Protein AF-A0A151IKF5-F1 (afdb_monomer)

Structure (mmCIF, N/CA/C/O backbone):
data_AF-A0A151IKF5-F1
#
_entry.id   AF-A0A151IKF5-F1
#
loop_
_atom_site.group_PDB
_atom_site.id
_atom_site.type_symbol
_atom_site.label_atom_id
_atom_site.label_alt_id
_atom_site.label_comp_id
_atom_site.label_asym_id
_atom_site.label_entity_id
_atom_site.label_seq_id
_atom_site.pdbx_PDB_ins_code
_atom_site.Cartn_x
_atom_site.Cartn_y
_atom_site.Cartn_z
_atom_site.occupancy
_atom_site.B_iso_or_equiv
_atom_site.auth_seq_id
_atom_site.auth_comp_id
_atom_site.auth_asym_id
_atom_site.auth_atom_id
_atom_site.pdbx_PDB_model_num
ATOM 1 N N . MET A 1 1 ? -12.483 12.077 4.739 1.00 63.00 1 MET A N 1
ATOM 2 C CA . MET A 1 1 ? -13.094 10.868 4.149 1.00 63.00 1 MET A CA 1
ATOM 3 C C . MET A 1 1 ? -12.341 10.531 2.864 1.00 63.00 1 MET A C 1
ATOM 5 O O . MET A 1 1 ? -12.333 11.351 1.954 1.00 63.00 1 MET A O 1
ATOM 9 N N . TYR A 1 2 ? -11.622 9.405 2.831 1.00 75.50 2 TYR A N 1
ATOM 10 C CA . TYR A 1 2 ? -10.675 9.046 1.757 1.00 75.50 2 TYR A CA 1
ATOM 11 C C . TYR A 1 2 ? -11.338 8.442 0.510 1.00 75.50 2 TYR A C 1
ATOM 13 O O . TYR A 1 2 ? -10.829 8.608 -0.595 1.00 75.50 2 TYR A O 1
ATOM 21 N N . LEU A 1 3 ? -12.491 7.793 0.692 1.00 77.06 3 LEU A N 1
ATOM 22 C CA . LEU A 1 3 ? -13.251 7.103 -0.354 1.00 77.06 3 LEU A CA 1
ATOM 23 C C . LEU A 1 3 ? -13.966 8.070 -1.308 1.00 77.06 3 LEU A C 1
ATOM 25 O O . LEU A 1 3 ? -13.910 7.895 -2.522 1.00 77.06 3 LEU A O 1
ATOM 29 N N . GLU A 1 4 ? -14.593 9.120 -0.773 1.00 79.56 4 GLU A N 1
ATOM 30 C CA . GLU A 1 4 ? -15.426 10.060 -1.543 1.00 79.56 4 GLU A CA 1
ATOM 31 C C . GLU A 1 4 ? -14.729 10.655 -2.777 1.00 79.56 4 GLU A C 1
ATOM 33 O O . GLU A 1 4 ? -15.321 10.621 -3.858 1.00 79.56 4 GLU A O 1
ATOM 38 N N . PRO A 1 5 ? -13.481 11.163 -2.699 1.00 76.00 5 PRO A N 1
ATOM 39 C CA . PRO A 1 5 ? -12.821 11.715 -3.879 1.00 76.00 5 PRO A CA 1
ATOM 40 C C . PRO A 1 5 ? -12.540 10.655 -4.951 1.00 76.00 5 PRO A C 1
ATOM 42 O O . PRO A 1 5 ? -12.648 10.959 -6.139 1.00 76.00 5 PRO A O 1
ATOM 45 N N . VAL A 1 6 ? -12.231 9.416 -4.545 1.00 76.44 6 VAL A N 1
ATOM 46 C CA . VAL A 1 6 ? -11.967 8.300 -5.467 1.00 76.44 6 VAL A CA 1
ATOM 47 C C . VAL A 1 6 ? -13.253 7.849 -6.154 1.00 76.44 6 VAL A C 1
ATOM 49 O O . VAL A 1 6 ? -13.278 7.728 -7.377 1.00 76.44 6 VAL A O 1
ATOM 52 N N . LEU A 1 7 ? -14.337 7.675 -5.395 1.00 79.00 7 LEU A N 1
ATOM 53 C CA . LEU A 1 7 ? -15.638 7.254 -5.925 1.00 79.00 7 LEU A CA 1
ATOM 54 C C . LEU A 1 7 ? -16.253 8.296 -6.865 1.00 79.00 7 LEU A C 1
ATOM 56 O O . LEU A 1 7 ? -16.871 7.944 -7.865 1.00 79.00 7 LEU A O 1
ATOM 60 N N . ARG A 1 8 ? -16.045 9.587 -6.585 1.00 80.44 8 ARG A N 1
ATOM 61 C CA . ARG A 1 8 ? -16.507 10.683 -7.451 1.00 80.44 8 ARG A CA 1
ATOM 62 C C . ARG A 1 8 ? -15.615 10.907 -8.676 1.00 80.44 8 ARG A C 1
ATOM 64 O O . ARG A 1 8 ? -15.907 11.797 -9.472 1.00 80.44 8 ARG A O 1
ATOM 71 N N . GLY A 1 9 ? -14.517 10.157 -8.815 1.00 65.56 9 GLY A N 1
ATOM 72 C CA . GLY A 1 9 ? -13.544 10.340 -9.895 1.00 65.56 9 GLY A CA 1
ATOM 73 C C . GLY A 1 9 ? -12.899 11.729 -9.899 1.00 65.56 9 GLY A C 1
ATOM 74 O O . GLY A 1 9 ? -12.434 12.196 -10.940 1.00 65.56 9 GLY A O 1
ATOM 75 N N . LEU A 1 10 ? -12.894 12.420 -8.754 1.00 68.06 10 LEU A N 1
ATOM 76 C CA . LEU A 1 10 ? -12.312 13.749 -8.650 1.00 68.06 10 LEU A CA 1
ATOM 77 C C . LEU A 1 10 ? -10.793 13.616 -8.756 1.00 68.06 10 LEU A C 1
ATOM 79 O O . LEU A 1 10 ? -10.166 12.849 -8.026 1.00 68.06 10 LEU A O 1
ATOM 83 N N . ASN A 1 11 ? -10.185 14.397 -9.649 1.00 63.09 11 ASN A N 1
ATOM 84 C CA . ASN A 1 11 ? -8.732 14.538 -9.731 1.00 63.09 11 ASN A CA 1
ATOM 85 C C . ASN A 1 11 ? -8.218 15.378 -8.551 1.00 63.09 11 ASN A C 1
ATOM 87 O O . ASN A 1 11 ? -7.663 16.461 -8.734 1.00 63.09 11 ASN A O 1
ATOM 91 N N . ASP A 1 12 ? -8.415 14.886 -7.329 1.00 72.94 12 ASP A N 1
ATOM 92 C CA . ASP A 1 12 ? -7.785 15.454 -6.151 1.00 72.94 12 ASP A CA 1
ATOM 93 C C . ASP A 1 12 ? -6.281 15.166 -6.231 1.00 72.94 12 ASP A C 1
ATOM 95 O O . ASP A 1 12 ? -5.827 14.022 -6.152 1.00 72.94 12 ASP A O 1
ATOM 99 N N . SER A 1 13 ? -5.498 16.229 -6.418 1.00 73.50 13 SER A N 1
ATOM 100 C CA . SER A 1 13 ? -4.036 16.177 -6.506 1.00 73.50 13 SER A CA 1
ATOM 101 C C . SER A 1 13 ? -3.366 15.523 -5.284 1.00 73.50 13 SER A C 1
ATOM 103 O O . SER A 1 13 ? -2.191 15.148 -5.357 1.00 73.50 13 SER A O 1
ATOM 105 N N . GLY A 1 14 ? -4.084 15.366 -4.168 1.00 87.31 14 GLY A N 1
ATOM 106 C CA . GLY A 1 14 ? -3.611 14.662 -2.980 1.00 87.31 14 GLY A CA 1
ATOM 107 C C . GLY A 1 14 ? -3.625 13.131 -3.084 1.00 87.31 14 GLY A C 1
ATOM 108 O O . GLY A 1 14 ? -2.882 12.481 -2.345 1.00 87.31 14 GLY A O 1
ATOM 109 N N . MET A 1 15 ? -4.420 12.543 -3.984 1.00 91.12 15 MET A N 1
ATOM 110 C CA . MET A 1 15 ? -4.593 11.087 -4.067 1.00 91.12 15 MET A CA 1
ATOM 111 C C . MET A 1 15 ? -3.486 10.402 -4.877 1.00 91.12 15 MET A C 1
ATOM 113 O O . MET A 1 15 ? -2.983 10.932 -5.873 1.00 91.12 15 MET A O 1
ATOM 117 N N . ASP A 1 16 ? -3.087 9.209 -4.439 1.00 94.00 16 ASP A N 1
ATOM 118 C CA . ASP A 1 16 ? -2.091 8.394 -5.122 1.00 94.00 16 ASP A CA 1
ATOM 119 C C . ASP A 1 16 ? -2.717 7.551 -6.227 1.00 94.00 16 ASP A C 1
ATOM 121 O O . ASP A 1 16 ? -3.508 6.650 -5.978 1.00 94.00 16 ASP A O 1
ATOM 125 N N . ARG A 1 17 ? -2.289 7.809 -7.460 1.00 91.56 17 ARG A N 1
ATOM 126 C CA . ARG A 1 17 ? -2.747 7.089 -8.653 1.00 91.56 17 ARG A CA 1
ATOM 127 C C . ARG A 1 17 ? -1.812 5.955 -9.067 1.00 91.56 17 ARG A C 1
ATOM 129 O O . ARG A 1 17 ? -2.050 5.327 -10.092 1.00 91.56 17 ARG A O 1
ATOM 136 N N . VAL A 1 18 ? -0.694 5.784 -8.361 1.00 94.31 18 VAL A N 1
ATOM 137 C CA . VAL A 1 18 ? 0.358 4.832 -8.726 1.00 94.31 18 VAL A CA 1
ATOM 138 C C . VAL A 1 18 ? 0.302 3.595 -7.845 1.00 94.31 18 VAL A C 1
ATOM 140 O O . VAL A 1 18 ? 0.328 2.492 -8.377 1.00 94.31 18 VAL A O 1
ATOM 143 N N . TYR A 1 19 ? 0.234 3.772 -6.525 1.00 96.19 19 TYR A N 1
ATOM 144 C CA . TYR A 1 19 ? 0.176 2.659 -5.570 1.00 96.19 19 TYR A CA 1
ATOM 145 C C . TYR A 1 19 ? -1.112 2.638 -4.750 1.00 96.19 19 TYR A C 1
ATOM 147 O O . TYR A 1 19 ? -1.307 1.715 -3.964 1.00 96.19 19 TYR A O 1
ATOM 155 N N . GLY A 1 20 ? -1.945 3.672 -4.881 1.00 95.44 20 GLY A N 1
ATOM 156 C CA . GLY A 1 20 ? -3.158 3.809 -4.096 1.00 95.44 20 GLY A CA 1
ATOM 157 C C . GLY A 1 20 ? -4.358 3.097 -4.688 1.00 95.44 20 GLY A C 1
ATOM 158 O O . GLY A 1 20 ? -4.327 2.620 -5.825 1.00 95.44 20 GLY A O 1
ATOM 159 N N . ALA A 1 21 ? -5.418 3.026 -3.886 1.00 95.94 21 ALA A N 1
ATOM 160 C CA . ALA A 1 21 ? -6.674 2.445 -4.323 1.00 95.94 21 ALA A CA 1
ATOM 161 C C . ALA A 1 21 ? -7.315 3.290 -5.436 1.00 95.94 21 ALA A C 1
ATOM 163 O O . ALA A 1 21 ? -7.259 4.522 -5.424 1.00 95.94 21 ALA A O 1
ATOM 164 N N . TYR A 1 22 ? -7.924 2.619 -6.407 1.00 93.50 22 TYR A N 1
ATOM 165 C CA . TYR A 1 22 ? -8.489 3.239 -7.602 1.00 93.50 22 TYR A CA 1
ATOM 166 C C . TYR A 1 22 ? -9.789 2.554 -8.010 1.00 93.50 22 TYR A C 1
ATOM 168 O O . TYR A 1 22 ? -9.995 1.376 -7.736 1.00 93.50 22 TYR A O 1
ATOM 176 N N . LEU A 1 23 ? -10.673 3.298 -8.671 1.00 92.50 23 LEU A N 1
ATOM 177 C CA . LEU A 1 23 ? -11.905 2.744 -9.217 1.00 92.50 23 LEU A CA 1
ATOM 178 C C . LEU A 1 23 ? -11.633 2.117 -10.592 1.00 92.50 23 LEU A C 1
ATOM 180 O O . LEU A 1 23 ? -11.059 2.768 -11.466 1.00 92.50 23 LEU A O 1
ATOM 184 N N . ASP A 1 24 ? -1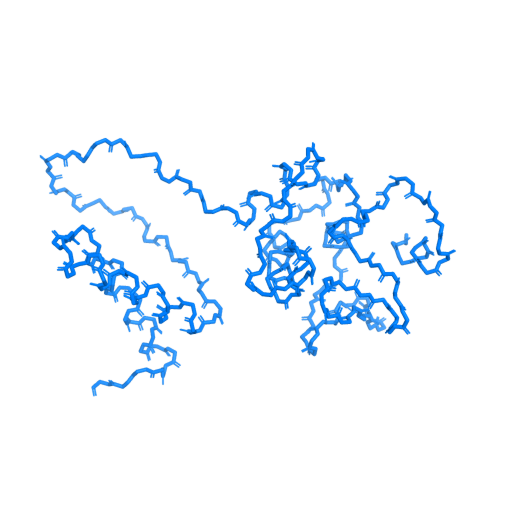2.073 0.878 -10.780 1.00 90.31 24 ASP A N 1
ATOM 185 C CA . ASP A 1 24 ? -12.130 0.182 -12.068 1.00 90.31 24 ASP A CA 1
ATOM 186 C C . ASP A 1 24 ? -13.571 -0.296 -12.341 1.00 90.31 24 ASP A C 1
ATOM 188 O O . ASP A 1 24 ? -14.479 -0.094 -11.531 1.00 90.31 24 ASP A O 1
ATOM 192 N N . LYS A 1 25 ? -13.804 -0.955 -13.480 1.00 89.38 25 LYS A N 1
ATOM 193 C CA . LYS A 1 25 ? -15.083 -1.592 -13.839 1.00 89.38 25 LYS A CA 1
ATOM 194 C C . LYS A 1 25 ? -15.592 -2.568 -12.772 1.00 89.38 25 LYS A C 1
ATOM 196 O O . LYS A 1 25 ? -16.794 -2.769 -12.641 1.00 89.38 25 LYS A O 1
ATOM 201 N N . ASP A 1 26 ? -14.668 -3.165 -12.024 1.00 87.88 26 ASP A N 1
ATOM 202 C CA . ASP A 1 26 ? -14.927 -4.108 -10.947 1.00 87.88 26 ASP A CA 1
ATOM 203 C C . ASP A 1 26 ? -15.117 -3.400 -9.592 1.00 87.88 26 ASP A C 1
ATOM 205 O O . ASP A 1 26 ? -15.221 -4.045 -8.563 1.00 87.88 26 ASP A O 1
ATOM 209 N N . GLY A 1 27 ? -15.216 -2.074 -9.552 1.00 92.25 27 GLY A N 1
ATOM 210 C CA . GLY A 1 27 ? -15.334 -1.323 -8.306 1.00 92.25 27 GLY A CA 1
ATOM 211 C C . GLY A 1 27 ? -13.978 -0.875 -7.777 1.00 92.25 27 GLY A C 1
ATOM 212 O O . GLY A 1 27 ? -13.048 -0.634 -8.547 1.00 92.25 27 GLY A O 1
ATOM 213 N N . LEU A 1 28 ? -13.891 -0.658 -6.467 1.00 94.94 28 LEU A N 1
ATOM 214 C CA . LEU A 1 28 ? -12.688 -0.122 -5.845 1.00 94.94 28 LEU A CA 1
ATOM 215 C C . LEU A 1 28 ? -11.629 -1.225 -5.736 1.00 94.94 28 LEU A C 1
ATOM 217 O O . 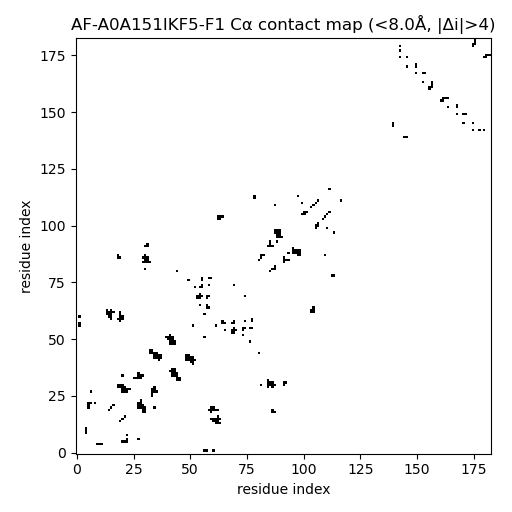LEU A 1 28 ? -11.893 -2.324 -5.257 1.00 94.94 28 LEU A O 1
ATOM 221 N N . MET A 1 29 ? -10.429 -0.930 -6.218 1.00 96.12 29 MET A N 1
ATOM 222 C CA . MET A 1 29 ? -9.329 -1.875 -6.347 1.00 96.12 29 MET A CA 1
ATOM 223 C C . MET A 1 29 ? -8.112 -1.364 -5.590 1.00 96.12 29 MET A C 1
ATOM 225 O O . MET A 1 29 ? -7.817 -0.169 -5.611 1.00 96.12 29 MET A O 1
ATOM 229 N N . LEU A 1 30 ? -7.348 -2.282 -5.006 1.00 97.06 30 LEU A N 1
ATOM 230 C CA . LEU A 1 30 ? -5.966 -2.053 -4.604 1.00 97.06 30 LEU A CA 1
ATOM 231 C C . LEU A 1 30 ? -5.108 -3.092 -5.317 1.00 97.06 30 LEU A C 1
ATOM 233 O O . LEU A 1 30 ? -5.307 -4.295 -5.160 1.00 97.06 30 LEU A O 1
ATOM 237 N N . GLY A 1 31 ? -4.174 -2.632 -6.149 1.00 96.06 31 GLY A N 1
ATOM 238 C CA . GLY A 1 31 ? -3.400 -3.524 -7.005 1.00 96.06 31 GLY A CA 1
ATOM 239 C C . GLY A 1 31 ? -4.298 -4.424 -7.862 1.00 96.06 31 GLY A C 1
ATOM 240 O O . GLY A 1 31 ? -5.081 -3.937 -8.679 1.00 96.06 31 GLY A O 1
ATOM 241 N N . SER A 1 32 ? -4.153 -5.738 -7.687 1.00 94.94 32 SER A N 1
ATOM 242 C CA . SER A 1 32 ? -4.885 -6.790 -8.410 1.00 94.94 32 SER A CA 1
ATOM 243 C C . SER A 1 32 ? -6.131 -7.316 -7.688 1.00 94.94 32 SER A C 1
ATOM 245 O O . SER A 1 32 ? -6.796 -8.211 -8.209 1.00 94.94 32 SER A O 1
ATOM 247 N N . LYS A 1 33 ? -6.456 -6.797 -6.499 1.00 95.94 33 LYS A N 1
ATOM 248 C CA . LYS A 1 33 ? -7.546 -7.300 -5.653 1.00 95.94 33 LYS A CA 1
ATOM 249 C C . LYS A 1 33 ? -8.597 -6.215 -5.420 1.00 95.94 33 LYS A C 1
ATOM 251 O O . LYS A 1 33 ? -8.285 -5.023 -5.452 1.00 95.94 33 LYS A O 1
ATOM 256 N N . ARG A 1 34 ? -9.838 -6.644 -5.176 1.00 96.38 34 ARG A N 1
ATOM 257 C CA . ARG A 1 34 ? -10.912 -5.747 -4.734 1.00 96.38 34 ARG A CA 1
ATOM 258 C C . ARG A 1 34 ? -10.593 -5.207 -3.345 1.00 96.38 34 ARG A C 1
ATOM 260 O O . ARG A 1 34 ? -10.041 -5.923 -2.510 1.00 96.38 34 ARG A O 1
ATOM 267 N N . PHE A 1 35 ? -10.909 -3.936 -3.162 1.00 96.44 35 PHE A N 1
ATOM 268 C CA . PHE A 1 35 ? -10.802 -3.210 -1.913 1.00 96.44 35 PHE A CA 1
ATOM 269 C C . PHE A 1 35 ? -12.217 -2.888 -1.453 1.00 96.44 35 PHE A C 1
ATOM 271 O O . PHE A 1 35 ? -12.894 -2.060 -2.065 1.00 96.44 35 PHE A O 1
ATOM 278 N N . ASP A 1 36 ? -12.637 -3.528 -0.372 1.00 95.25 36 ASP A N 1
ATOM 279 C CA . ASP A 1 36 ? -13.937 -3.310 0.244 1.00 95.25 36 ASP A CA 1
ATOM 280 C C . ASP A 1 36 ? -13.757 -2.753 1.660 1.00 95.25 36 ASP A C 1
ATOM 282 O O . ASP A 1 36 ? -12.695 -2.882 2.274 1.00 95.25 36 ASP A O 1
ATOM 286 N N . VAL A 1 37 ? -14.800 -2.103 2.170 1.00 94.56 37 VAL A N 1
ATOM 287 C CA . VAL A 1 37 ? -14.843 -1.565 3.532 1.00 94.56 37 VAL A CA 1
ATOM 288 C C . VAL A 1 37 ? -16.148 -2.011 4.173 1.00 94.56 37 VAL A C 1
ATOM 290 O O . VAL A 1 37 ? -17.203 -1.903 3.544 1.00 94.56 37 VAL A O 1
ATOM 293 N N . ASP A 1 38 ? -16.082 -2.555 5.387 1.00 93.06 38 ASP A N 1
ATOM 294 C CA . ASP A 1 38 ? -17.282 -2.948 6.126 1.00 93.06 38 ASP A CA 1
ATOM 295 C C . ASP A 1 38 ? -17.906 -1.789 6.917 1.00 93.06 38 ASP A C 1
ATOM 297 O O . ASP A 1 38 ? -17.445 -0.650 6.889 1.00 93.06 38 ASP A O 1
ATOM 301 N N . ASN A 1 39 ? -18.999 -2.079 7.623 1.00 92.31 39 ASN A N 1
ATOM 302 C CA . ASN A 1 39 ? -19.746 -1.074 8.382 1.00 92.31 39 ASN A CA 1
ATOM 303 C C . ASN A 1 39 ? -18.987 -0.534 9.609 1.00 92.31 39 ASN A C 1
ATOM 305 O O . ASN A 1 39 ? -19.452 0.419 10.229 1.00 92.31 39 ASN A O 1
ATOM 309 N N . GLU A 1 40 ? -17.869 -1.156 9.984 1.00 92.19 40 GLU A N 1
ATOM 310 C CA . GLU A 1 40 ? -16.993 -0.749 11.088 1.00 92.19 40 GLU A CA 1
ATOM 311 C C . GLU A 1 40 ? -15.713 -0.072 10.563 1.00 92.19 40 GLU A C 1
ATOM 313 O O . GLU A 1 40 ? -14.725 0.039 11.285 1.00 92.19 40 GLU A O 1
ATOM 318 N N . ASP A 1 41 ? -15.723 0.364 9.298 1.00 91.69 41 ASP A N 1
ATOM 319 C CA . ASP A 1 41 ? -14.597 0.957 8.574 1.00 91.69 41 ASP A CA 1
ATOM 320 C C . ASP A 1 41 ? -13.390 0.019 8.377 1.00 91.69 41 ASP A C 1
ATOM 322 O O . ASP A 1 41 ? -12.339 0.465 7.905 1.00 91.69 41 ASP A O 1
ATOM 326 N N . ASN A 1 42 ? -13.513 -1.284 8.660 1.00 93.44 42 ASN A N 1
ATOM 327 C CA . ASN A 1 42 ? -12.423 -2.229 8.426 1.00 93.44 42 ASN A CA 1
ATOM 328 C C . ASN A 1 42 ? -12.235 -2.486 6.934 1.00 93.44 42 ASN A C 1
ATOM 330 O O . ASN A 1 42 ? -13.195 -2.613 6.174 1.00 93.44 42 ASN A O 1
ATOM 334 N N . ILE A 1 43 ? -10.979 -2.641 6.535 1.00 94.06 43 ILE A N 1
ATOM 335 C CA . ILE A 1 43 ? -10.594 -2.927 5.158 1.00 94.06 43 ILE A CA 1
ATOM 336 C C . ILE A 1 43 ? -10.718 -4.430 4.921 1.00 94.06 43 ILE A C 1
ATOM 338 O O . ILE A 1 43 ? -10.186 -5.229 5.693 1.00 94.06 43 ILE A O 1
ATOM 342 N N . ILE A 1 44 ? -11.380 -4.817 3.835 1.00 94.00 44 ILE A N 1
ATOM 343 C CA . ILE A 1 44 ? -11.511 -6.205 3.398 1.00 94.00 44 ILE A CA 1
ATOM 344 C C . ILE A 1 44 ? -10.835 -6.356 2.037 1.00 94.00 44 ILE A C 1
ATOM 346 O O . ILE A 1 44 ? -11.242 -5.739 1.052 1.00 94.00 44 ILE A O 1
ATOM 350 N N . ILE A 1 45 ? -9.799 -7.193 1.981 1.00 90.75 45 ILE A N 1
ATOM 351 C CA . ILE A 1 45 ? -9.055 -7.509 0.758 1.00 90.75 45 ILE A CA 1
ATOM 352 C C . ILE A 1 45 ? -8.828 -9.017 0.721 1.00 90.75 45 ILE A C 1
ATOM 354 O O . ILE A 1 45 ? -8.310 -9.599 1.666 1.00 90.75 45 ILE A O 1
ATOM 358 N N . ASP A 1 46 ? -9.222 -9.658 -0.381 1.00 86.75 46 ASP A N 1
ATOM 359 C CA . ASP A 1 46 ? -9.078 -11.113 -0.578 1.00 86.75 46 ASP A CA 1
ATOM 360 C C . ASP A 1 46 ? -9.707 -11.968 0.545 1.00 86.75 46 ASP A C 1
ATOM 362 O O . ASP A 1 46 ? -9.239 -13.057 0.860 1.00 86.75 46 ASP A O 1
ATOM 366 N N . GLY A 1 47 ? -10.772 -11.458 1.176 1.00 83.38 47 GLY A N 1
ATOM 367 C CA . GLY A 1 47 ? -11.447 -12.104 2.308 1.00 83.38 47 GLY A CA 1
ATOM 368 C C . GLY A 1 47 ? -10.762 -11.910 3.666 1.00 83.38 47 GLY A C 1
ATOM 369 O O . GLY A 1 47 ? -11.325 -12.314 4.682 1.00 83.38 47 GLY A O 1
ATOM 370 N N . VAL A 1 48 ? -9.596 -11.262 3.709 1.00 88.50 48 VAL A N 1
ATOM 371 C CA . VAL A 1 48 ? -8.888 -10.908 4.944 1.00 88.50 48 VAL A CA 1
ATOM 372 C C . VAL A 1 48 ? -9.346 -9.533 5.421 1.00 88.50 48 VAL A C 1
ATOM 374 O O . VAL A 1 48 ? -9.479 -8.600 4.628 1.00 88.50 48 VAL A O 1
ATOM 377 N N . ARG A 1 49 ? -9.605 -9.416 6.727 1.00 91.19 49 ARG A N 1
ATOM 378 C CA . ARG A 1 49 ? -10.023 -8.173 7.381 1.00 91.19 49 ARG A CA 1
ATOM 379 C C . ARG A 1 49 ? -8.833 -7.513 8.077 1.00 91.19 49 ARG A C 1
ATOM 381 O O . ARG A 1 49 ? -8.172 -8.152 8.890 1.00 91.19 49 ARG A O 1
ATOM 388 N N . HIS A 1 50 ? -8.634 -6.225 7.820 1.00 91.31 50 HIS A N 1
ATOM 389 C CA . HIS A 1 50 ? -7.631 -5.374 8.459 1.00 91.31 50 HIS A CA 1
ATOM 390 C C . HIS A 1 50 ? -8.317 -4.193 9.151 1.00 91.31 50 HIS A C 1
ATOM 392 O O . HIS A 1 50 ? -9.302 -3.657 8.640 1.00 91.31 50 HIS A O 1
ATOM 398 N N . ALA A 1 51 ? -7.793 -3.766 10.301 1.00 92.06 51 ALA A N 1
ATOM 399 C CA . ALA A 1 51 ? -8.357 -2.643 11.044 1.00 92.06 51 ALA A CA 1
ATOM 400 C C . ALA A 1 51 ? -8.309 -1.340 10.225 1.00 92.06 51 ALA A C 1
ATOM 402 O O . ALA A 1 51 ? -7.273 -0.976 9.667 1.00 92.06 51 ALA A O 1
ATOM 403 N N . GLY A 1 52 ? -9.429 -0.621 10.185 1.00 92.25 52 GLY A N 1
ATOM 404 C CA . GLY A 1 52 ? -9.590 0.638 9.456 1.00 92.25 52 GLY A CA 1
ATOM 405 C C . GLY A 1 52 ? -8.951 1.851 10.125 1.00 92.25 52 GLY A C 1
ATOM 406 O O . GLY A 1 52 ? -9.657 2.778 10.517 1.00 92.25 52 GLY A O 1
ATOM 407 N N . THR A 1 53 ? -7.629 1.876 10.295 1.00 95.62 53 THR A N 1
ATOM 408 C CA . THR A 1 53 ? -6.961 2.993 10.983 1.00 95.62 53 THR A CA 1
ATOM 409 C C . THR A 1 53 ? -6.780 4.210 10.061 1.00 95.62 53 THR A C 1
ATOM 411 O O . T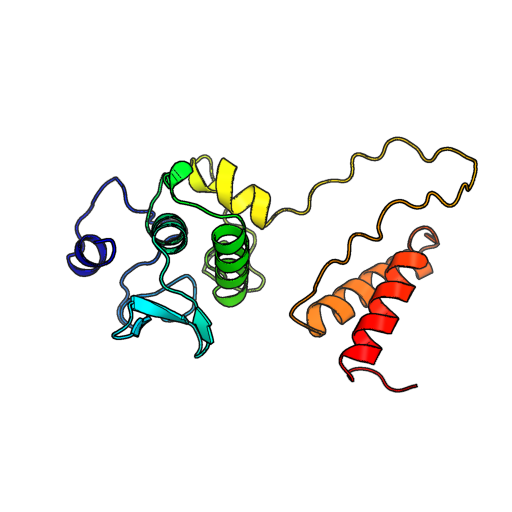HR A 1 53 ? -6.554 4.054 8.855 1.00 95.62 53 THR A O 1
ATOM 414 N N . PRO A 1 54 ? -6.801 5.449 10.596 1.00 94.69 54 PRO A N 1
ATOM 415 C CA . PRO A 1 54 ? -6.484 6.641 9.808 1.00 94.69 54 PRO A CA 1
ATOM 416 C C . PRO A 1 54 ? -5.115 6.559 9.118 1.00 94.69 54 PRO A C 1
ATOM 418 O O . PRO A 1 54 ? -5.009 6.913 7.947 1.00 94.69 54 PRO A O 1
ATOM 421 N N . GLY A 1 55 ? -4.094 6.036 9.808 1.00 95.75 55 GLY A N 1
ATOM 422 C CA . GLY A 1 55 ? -2.748 5.855 9.261 1.00 95.75 55 GLY A CA 1
ATOM 423 C C . GLY A 1 55 ? -2.699 4.881 8.084 1.00 95.75 55 GLY A C 1
ATOM 424 O O . GLY A 1 55 ? -2.053 5.166 7.073 1.00 95.75 55 GLY A O 1
ATOM 425 N N . LEU A 1 56 ? -3.429 3.765 8.158 1.00 95.94 56 LEU A N 1
ATOM 426 C CA . LEU A 1 56 ? -3.493 2.795 7.066 1.00 95.94 56 LEU A CA 1
ATOM 427 C C . LEU A 1 56 ? -4.260 3.353 5.858 1.00 95.94 56 LEU A C 1
ATOM 429 O O . LEU A 1 56 ? -3.802 3.221 4.721 1.00 95.94 56 LEU A O 1
ATOM 433 N N . TYR A 1 57 ? -5.377 4.051 6.080 1.00 96.12 57 TYR A N 1
ATOM 434 C CA . TYR A 1 57 ? -6.090 4.752 5.006 1.00 96.12 57 TYR A CA 1
ATOM 435 C C . TYR A 1 57 ? -5.224 5.831 4.340 1.00 96.12 57 TYR A C 1
ATOM 437 O O . TYR A 1 57 ? -5.211 5.943 3.112 1.00 96.12 57 TYR A O 1
ATOM 445 N N . GLU A 1 58 ? -4.462 6.595 5.121 1.00 95.88 58 GLU A N 1
ATOM 446 C CA . GLU A 1 58 ? -3.523 7.600 4.620 1.00 95.88 58 GLU A CA 1
ATOM 447 C C . GLU A 1 58 ? -2.47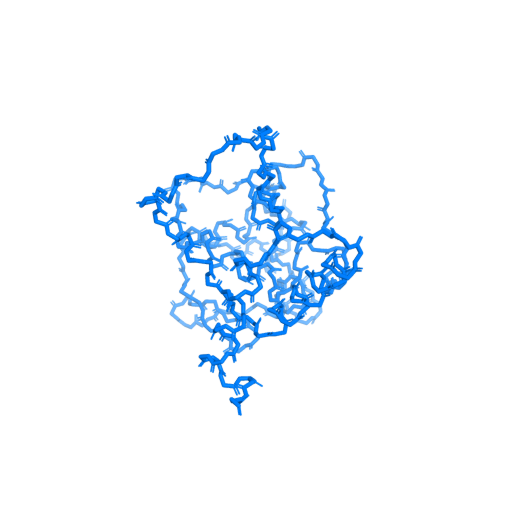1 6.955 3.696 1.00 95.88 58 GLU A C 1
ATOM 449 O O . GLU A 1 58 ? -2.272 7.398 2.559 1.00 95.88 58 GLU A O 1
ATOM 454 N N . LEU A 1 59 ? -1.867 5.844 4.134 1.00 97.06 59 LEU A N 1
ATOM 455 C CA . LEU A 1 59 ? -0.898 5.066 3.356 1.00 97.06 59 LEU A CA 1
ATOM 456 C C . LEU A 1 59 ? -1.479 4.526 2.050 1.00 97.06 59 LEU A C 1
ATOM 458 O O . LEU A 1 59 ? -0.800 4.550 1.021 1.00 97.06 59 LEU A O 1
ATOM 462 N N . ILE A 1 60 ? -2.731 4.075 2.058 1.00 97.00 60 ILE A N 1
ATOM 463 C CA . ILE A 1 60 ? -3.387 3.521 0.874 1.00 97.00 60 ILE A CA 1
ATOM 464 C C . ILE A 1 60 ? -3.748 4.640 -0.101 1.00 97.00 60 ILE A C 1
ATOM 466 O O . ILE A 1 60 ? -3.344 4.596 -1.260 1.00 97.00 60 ILE A O 1
ATOM 470 N N . PHE A 1 61 ? -4.435 5.688 0.340 1.00 95.75 61 PHE A N 1
ATOM 471 C CA . PHE A 1 61 ? -5.057 6.643 -0.577 1.00 95.75 61 PHE A CA 1
ATOM 472 C C . PHE A 1 61 ? -4.173 7.835 -0.954 1.00 95.75 61 PHE A C 1
ATOM 474 O O . PHE A 1 61 ? -4.315 8.364 -2.058 1.00 95.75 61 PHE A O 1
ATOM 481 N N . LYS A 1 62 ? -3.258 8.290 -0.090 1.00 95.38 62 LYS A N 1
ATOM 482 C CA . LYS A 1 62 ? -2.550 9.562 -0.308 1.00 95.38 62 LYS A CA 1
ATOM 483 C C . LYS A 1 62 ? -1.229 9.394 -1.040 1.00 95.38 62 LYS A C 1
ATOM 485 O O . LYS A 1 62 ? -0.487 8.429 -0.856 1.00 95.38 62 LYS A O 1
ATOM 490 N N . ARG A 1 63 ? -0.924 10.378 -1.893 1.00 95.00 63 ARG A N 1
ATOM 491 C CA . ARG A 1 63 ? 0.344 10.487 -2.640 1.00 95.00 63 ARG A CA 1
ATOM 492 C C . ARG A 1 63 ? 1.499 10.940 -1.753 1.00 95.00 63 ARG A C 1
ATOM 494 O O . ARG A 1 63 ? 2.649 10.570 -1.994 1.00 95.00 63 ARG A O 1
ATOM 501 N N . ILE A 1 64 ? 1.189 11.760 -0.758 1.00 95.00 64 ILE A N 1
ATOM 502 C CA . ILE A 1 64 ? 2.098 12.201 0.296 1.00 95.00 64 ILE A CA 1
ATOM 503 C C . ILE A 1 64 ? 1.355 11.923 1.603 1.00 95.00 64 ILE A C 1
ATOM 505 O O . ILE A 1 64 ? 0.573 12.772 2.017 1.00 95.00 64 ILE A O 1
ATOM 509 N N . PRO A 1 65 ? 1.501 10.707 2.156 1.00 93.56 65 PRO A N 1
ATOM 510 C CA . PRO A 1 65 ? 0.899 10.355 3.433 1.00 93.56 65 PRO A CA 1
ATOM 511 C C . PRO A 1 65 ? 1.435 11.243 4.562 1.00 93.56 65 PRO A C 1
ATOM 513 O O . PRO A 1 65 ? 2.648 11.462 4.617 1.00 93.56 65 PRO A O 1
ATOM 516 N N . ASP A 1 66 ? 0.559 11.719 5.445 1.00 92.19 66 ASP A N 1
ATOM 517 C CA . ASP A 1 66 ? 0.937 12.365 6.708 1.00 92.19 66 ASP A CA 1
ATOM 518 C C . ASP A 1 66 ? 1.583 11.339 7.651 1.00 92.19 66 ASP A C 1
ATOM 520 O O . ASP A 1 66 ? 0.946 10.372 8.077 1.00 92.19 66 ASP A O 1
ATOM 524 N N . ASP A 1 67 ? 2.872 11.517 7.932 1.00 86.56 67 ASP A N 1
ATOM 525 C CA . ASP A 1 67 ? 3.672 10.615 8.759 1.00 86.56 67 ASP A CA 1
ATOM 526 C C . ASP A 1 67 ? 3.280 10.659 10.241 1.00 86.56 67 ASP A C 1
ATOM 528 O O . ASP A 1 67 ? 3.510 9.688 10.958 1.00 86.56 67 ASP A O 1
ATOM 532 N N . THR A 1 68 ? 2.613 11.722 10.693 1.00 91.12 68 THR A N 1
ATOM 533 C CA . THR A 1 68 ? 2.155 11.857 12.083 1.00 91.12 68 THR A CA 1
ATOM 534 C C . THR A 1 68 ? 0.959 10.965 12.418 1.00 91.12 68 THR A C 1
ATOM 536 O O . THR A 1 68 ? 0.699 10.696 13.591 1.00 91.12 68 THR A O 1
ATOM 539 N N . LEU A 1 69 ? 0.242 10.480 11.399 1.00 88.88 69 LEU A N 1
ATOM 540 C CA . LEU A 1 69 ? -0.931 9.616 11.550 1.00 88.88 69 LEU A CA 1
ATOM 541 C C . LEU A 1 69 ? -0.594 8.120 11.496 1.00 88.88 69 LEU A C 1
ATOM 543 O O . LEU A 1 69 ? -1.471 7.296 11.747 1.00 88.88 69 LEU A O 1
ATOM 547 N N . GLN A 1 70 ? 0.640 7.763 11.134 1.00 90.00 70 GLN A N 1
ATOM 548 C CA . GLN A 1 70 ? 1.041 6.387 10.849 1.00 90.00 70 GLN A CA 1
ATOM 549 C C . GLN A 1 70 ? 1.742 5.753 12.044 1.00 90.00 70 GLN A C 1
ATOM 551 O O . GLN A 1 70 ? 2.716 6.281 12.578 1.00 90.00 70 GLN A O 1
ATOM 556 N N . THR A 1 71 ? 1.283 4.569 12.425 1.00 91.94 71 THR A N 1
ATOM 557 C CA . THR A 1 71 ? 1.961 3.722 13.403 1.00 91.94 71 THR A CA 1
ATOM 558 C C . THR A 1 71 ? 2.845 2.683 12.713 1.00 91.94 71 THR A C 1
ATOM 560 O O . THR A 1 71 ? 2.665 2.340 11.544 1.00 91.94 71 THR A O 1
ATOM 563 N N . GLU A 1 72 ? 3.776 2.093 13.464 1.00 89.19 72 GLU A N 1
ATOM 564 C CA . GLU A 1 72 ? 4.564 0.951 12.980 1.00 89.19 72 GLU A CA 1
ATOM 565 C C . GLU A 1 72 ? 3.683 -0.253 12.600 1.00 89.19 72 GLU A C 1
ATOM 567 O O . GLU A 1 72 ? 4.055 -1.035 11.725 1.00 89.19 72 GLU A O 1
ATOM 572 N N . GLN A 1 73 ? 2.511 -0.410 13.232 1.00 89.44 73 GLN A N 1
ATOM 573 C CA . GLN A 1 73 ? 1.550 -1.441 12.837 1.00 89.44 73 GLN A CA 1
ATOM 574 C C . GLN A 1 73 ? 0.946 -1.125 11.466 1.00 89.44 73 GLN A C 1
ATOM 576 O O . GLN A 1 73 ? 0.908 -2.014 10.623 1.00 89.44 73 GLN A O 1
ATOM 581 N N . ASP A 1 74 ? 0.564 0.128 11.202 1.00 92.00 74 ASP A N 1
ATOM 582 C CA . ASP A 1 74 ? 0.016 0.530 9.897 1.00 92.00 74 ASP A CA 1
ATOM 583 C C . ASP A 1 74 ? 1.025 0.292 8.769 1.00 92.00 74 ASP A C 1
ATOM 585 O O . ASP A 1 74 ? 0.661 -0.161 7.687 1.00 92.00 74 ASP A O 1
ATOM 589 N N . MET A 1 75 ? 2.314 0.528 9.030 1.00 92.38 75 MET A N 1
ATOM 590 C CA . MET A 1 75 ? 3.388 0.254 8.071 1.00 92.38 75 MET A CA 1
ATOM 591 C C . MET A 1 75 ? 3.557 -1.245 7.788 1.00 92.38 75 MET A C 1
ATOM 593 O O . MET A 1 75 ? 3.785 -1.627 6.635 1.00 92.38 75 MET A O 1
ATOM 597 N N . ARG A 1 76 ? 3.436 -2.098 8.817 1.00 90.88 76 ARG A N 1
ATOM 598 C CA . ARG A 1 76 ? 3.454 -3.563 8.659 1.00 90.88 76 ARG A CA 1
ATOM 599 C C . ARG A 1 76 ? 2.250 -4.053 7.863 1.00 90.88 76 ARG A C 1
ATOM 601 O O . ARG A 1 76 ? 2.434 -4.787 6.894 1.00 90.88 76 ARG A O 1
ATOM 608 N N . GLU A 1 77 ? 1.055 -3.594 8.214 1.00 92.75 77 GLU A N 1
ATOM 609 C CA . GLU A 1 77 ? -0.176 -3.947 7.502 1.00 92.75 77 GLU A CA 1
ATOM 610 C C . GLU A 1 77 ? -0.129 -3.482 6.052 1.00 92.75 77 GLU A C 1
ATOM 612 O O . GLU A 1 77 ? -0.370 -4.259 5.132 1.00 92.75 77 GLU A O 1
ATOM 617 N N . TYR A 1 78 ? 0.283 -2.238 5.813 1.00 96.31 78 TYR A N 1
ATOM 618 C CA . TYR A 1 78 ? 0.401 -1.720 4.459 1.00 96.31 78 TYR A CA 1
ATOM 619 C C . TYR A 1 78 ? 1.404 -2.525 3.626 1.00 96.31 78 TYR A C 1
ATOM 621 O O . TYR A 1 78 ? 1.150 -2.796 2.453 1.00 96.31 78 TYR A O 1
ATOM 629 N N . LYS A 1 79 ? 2.520 -2.972 4.216 1.00 94.81 79 LYS A N 1
ATOM 630 C CA . LYS A 1 79 ? 3.457 -3.878 3.540 1.00 94.81 79 LYS A CA 1
ATOM 631 C C . LYS A 1 79 ? 2.785 -5.203 3.159 1.00 94.81 79 LYS A C 1
ATOM 633 O O . LYS A 1 79 ? 2.917 -5.609 2.003 1.00 94.81 79 LYS A O 1
ATOM 638 N N . SER A 1 80 ? 2.047 -5.822 4.081 1.00 90.94 80 SER A N 1
ATOM 639 C CA . SER A 1 80 ? 1.290 -7.053 3.816 1.00 90.94 80 SER A CA 1
ATOM 640 C C . SER A 1 80 ? 0.287 -6.854 2.674 1.00 90.94 80 SER A C 1
ATOM 642 O O . SER A 1 80 ? 0.308 -7.589 1.685 1.00 90.94 80 SER A O 1
ATOM 644 N N . LEU A 1 81 ? -0.483 -5.760 2.700 1.00 93.44 81 LEU A N 1
ATOM 645 C CA . LEU A 1 81 ? -1.411 -5.400 1.625 1.00 93.44 81 LEU A CA 1
ATOM 646 C C . LEU A 1 81 ? -0.705 -5.205 0.280 1.00 93.44 81 LEU A C 1
ATOM 648 O O . LEU A 1 81 ? -1.182 -5.681 -0.753 1.00 93.44 81 LEU A O 1
ATOM 652 N N . LEU A 1 82 ? 0.445 -4.528 0.256 1.00 95.00 82 LEU A N 1
ATOM 653 C CA . LEU A 1 82 ? 1.228 -4.350 -0.967 1.00 95.00 82 LEU A CA 1
ATOM 654 C C . LEU A 1 82 ? 1.674 -5.692 -1.561 1.00 95.00 82 LEU A C 1
ATOM 656 O O . LEU A 1 82 ? 1.717 -5.802 -2.790 1.00 95.00 82 LEU A O 1
ATOM 660 N N . GLN A 1 83 ? 2.025 -6.672 -0.725 1.00 90.38 83 GLN A N 1
ATOM 661 C CA . GLN A 1 83 ? 2.420 -8.021 -1.143 1.00 90.38 83 GLN A CA 1
ATOM 662 C C . GLN A 1 83 ? 1.209 -8.819 -1.642 1.00 90.38 83 GLN A C 1
ATOM 664 O O . GLN A 1 83 ? 1.224 -9.267 -2.787 1.00 90.38 83 GLN A O 1
ATOM 669 N N . ALA A 1 84 ? 0.134 -8.890 -0.854 1.00 88.00 84 ALA A N 1
ATOM 670 C CA . ALA A 1 84 ? -1.084 -9.632 -1.185 1.00 88.00 84 ALA A CA 1
ATOM 671 C C . ALA A 1 84 ? -1.754 -9.140 -2.481 1.00 88.00 84 ALA A C 1
ATOM 673 O O . ALA A 1 84 ? -2.282 -9.920 -3.275 1.00 88.00 84 ALA A O 1
ATOM 674 N N . THR A 1 85 ? -1.706 -7.830 -2.731 1.00 93.81 85 THR A N 1
ATOM 675 C CA . THR A 1 85 ? -2.362 -7.213 -3.892 1.00 93.81 85 THR A CA 1
ATOM 676 C C . THR A 1 85 ? -1.439 -6.962 -5.076 1.00 93.81 85 THR A C 1
ATOM 678 O O . THR A 1 85 ? -1.914 -6.652 -6.173 1.00 93.81 85 THR A O 1
ATOM 681 N N . ASN A 1 86 ? -0.122 -7.055 -4.88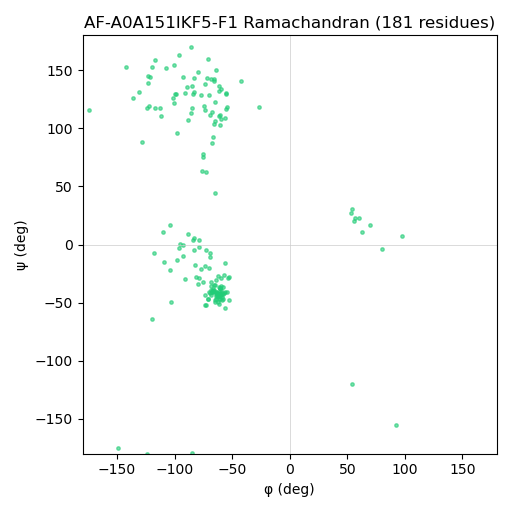2 1.00 94.00 86 ASN A N 1
ATOM 682 C CA . ASN A 1 86 ? 0.894 -6.640 -5.851 1.00 94.00 86 ASN A CA 1
ATOM 683 C C . ASN A 1 86 ? 0.785 -5.169 -6.297 1.00 94.00 86 ASN A C 1
ATOM 685 O O . ASN A 1 86 ? 1.309 -4.811 -7.354 1.00 94.00 86 ASN A O 1
ATOM 689 N N . ALA A 1 87 ? 0.160 -4.288 -5.507 1.00 96.44 87 ALA A N 1
ATOM 690 C CA . ALA A 1 87 ? -0.030 -2.873 -5.859 1.00 96.44 87 ALA A CA 1
ATOM 691 C C . ALA A 1 87 ? 1.287 -2.123 -6.149 1.00 96.44 87 ALA A C 1
ATOM 693 O O . ALA A 1 87 ? 1.329 -1.179 -6.931 1.00 96.44 87 ALA A O 1
ATOM 694 N N . HIS A 1 88 ? 2.400 -2.574 -5.569 1.00 95.38 88 HIS A N 1
ATOM 695 C CA . HIS A 1 88 ? 3.726 -1.997 -5.793 1.00 95.38 88 HIS A CA 1
ATOM 696 C C . HIS A 1 88 ? 4.437 -2.504 -7.063 1.00 95.38 88 HIS A C 1
ATOM 698 O O . HIS A 1 88 ? 5.537 -2.034 -7.370 1.00 95.38 88 HIS A O 1
ATOM 704 N N . ARG A 1 89 ? 3.864 -3.466 -7.800 1.00 91.19 89 ARG A N 1
ATOM 705 C CA . ARG A 1 89 ? 4.490 -4.120 -8.963 1.00 91.19 89 ARG A CA 1
ATOM 706 C C . ARG A 1 89 ? 3.861 -3.674 -10.276 1.00 91.19 89 ARG A C 1
ATOM 708 O O . ARG A 1 89 ? 2.680 -3.345 -10.361 1.00 91.19 89 ARG A O 1
ATOM 715 N N . HIS A 1 90 ? 4.654 -3.711 -11.346 1.00 87.62 90 HIS A N 1
ATOM 716 C CA . HIS A 1 90 ? 4.157 -3.431 -12.691 1.00 87.62 90 HIS A CA 1
ATOM 717 C C . HIS A 1 90 ? 2.969 -4.327 -13.053 1.00 87.62 90 HIS A C 1
ATOM 719 O O . HIS A 1 90 ? 3.056 -5.552 -12.949 1.00 87.62 90 HIS A O 1
ATOM 725 N N . LYS A 1 91 ? 1.892 -3.695 -13.539 1.00 88.88 91 LYS A N 1
ATOM 726 C CA . LYS A 1 91 ? 0.636 -4.356 -13.934 1.00 88.88 91 LYS A CA 1
ATOM 727 C C . LYS A 1 91 ? 0.003 -5.192 -12.810 1.00 88.88 91 LYS A C 1
ATOM 729 O O . LYS A 1 91 ? -0.751 -6.110 -13.107 1.00 88.88 91 LYS A O 1
ATOM 734 N N . HIS A 1 92 ? 0.365 -4.923 -11.554 1.00 92.25 92 HIS A N 1
ATOM 735 C CA . HIS A 1 92 ? -0.054 -5.701 -10.386 1.00 92.25 92 HIS A CA 1
ATOM 736 C C . HIS A 1 92 ? 0.239 -7.205 -10.519 1.00 92.25 92 HIS A C 1
ATOM 738 O O . HIS A 1 92 ? -0.453 -8.046 -9.954 1.00 92.25 92 HIS A O 1
ATOM 744 N N . HIS A 1 93 ? 1.262 -7.554 -11.302 1.00 81.44 93 HIS A N 1
ATOM 745 C CA . HIS A 1 93 ? 1.630 -8.939 -11.550 1.00 81.44 93 HIS A CA 1
ATOM 746 C C . HIS A 1 93 ? 2.550 -9.437 -10.424 1.00 81.44 93 HIS A C 1
ATOM 748 O O . HIS A 1 93 ? 3.505 -8.725 -10.095 1.00 81.44 93 HIS A O 1
ATOM 754 N N . PRO A 1 94 ? 2.359 -10.656 -9.883 1.00 78.38 94 PRO A N 1
ATOM 755 C CA . PRO A 1 94 ? 3.172 -11.181 -8.777 1.00 78.38 94 PRO A CA 1
ATOM 756 C C . PRO A 1 94 ? 4.665 -11.252 -9.118 1.00 78.38 94 PRO A C 1
ATOM 758 O O . PRO A 1 94 ? 5.521 -10.805 -8.361 1.00 78.38 94 PRO A O 1
ATOM 761 N N . LEU A 1 95 ? 4.985 -11.692 -10.338 1.00 79.38 95 LEU A N 1
ATOM 762 C CA . LEU A 1 95 ? 6.360 -11.703 -10.862 1.00 79.38 95 LEU A CA 1
ATOM 763 C C . LEU A 1 95 ? 6.803 -10.356 -11.468 1.00 79.38 95 LEU A C 1
ATOM 765 O O . LEU A 1 95 ? 7.881 -10.240 -12.051 1.00 79.38 95 LEU A O 1
ATOM 769 N N . GLY A 1 96 ? 5.957 -9.327 -11.392 1.00 74.69 96 GLY A N 1
ATOM 770 C CA . GLY A 1 96 ? 6.255 -8.002 -11.920 1.00 74.69 96 GLY A CA 1
ATOM 771 C C . GLY A 1 96 ? 7.362 -7.325 -11.116 1.00 74.69 96 GLY A C 1
ATOM 772 O O . GLY A 1 96 ? 7.422 -7.431 -9.894 1.00 74.69 96 GLY A O 1
ATOM 773 N N . ARG A 1 97 ? 8.246 -6.582 -11.783 1.00 85.69 97 ARG A N 1
ATOM 774 C CA . ARG A 1 97 ? 9.239 -5.748 -11.084 1.00 85.69 97 ARG A CA 1
ATOM 775 C C . ARG A 1 97 ? 8.539 -4.649 -10.279 1.00 85.69 97 ARG A C 1
ATOM 777 O O . ARG A 1 97 ? 7.487 -4.162 -10.702 1.00 85.69 97 ARG A O 1
ATOM 784 N N . VAL A 1 98 ? 9.153 -4.227 -9.171 1.00 90.06 98 VAL A N 1
ATOM 785 C CA . VAL A 1 98 ? 8.686 -3.074 -8.385 1.00 90.06 98 VAL A CA 1
ATOM 786 C C . VAL A 1 98 ? 8.598 -1.847 -9.293 1.00 90.06 98 VAL A C 1
ATOM 788 O O . VAL A 1 98 ? 9.541 -1.531 -10.023 1.00 90.06 98 VAL A O 1
ATOM 791 N N . LEU A 1 99 ? 7.458 -1.166 -9.252 1.00 90.38 99 LEU A N 1
ATOM 792 C CA . LEU A 1 99 ? 7.162 0.019 -10.044 1.00 90.38 99 LEU A CA 1
ATOM 793 C C . LEU A 1 99 ? 7.911 1.220 -9.459 1.00 90.38 99 LEU A C 1
ATOM 795 O O . LEU A 1 99 ? 7.346 2.018 -8.723 1.00 90.38 99 LEU A O 1
ATOM 799 N N . ALA A 1 100 ? 9.208 1.333 -9.731 1.00 92.06 100 ALA A N 1
ATOM 800 C CA . ALA A 1 100 ? 10.039 2.412 -9.207 1.00 92.06 100 ALA A CA 1
ATOM 801 C C . ALA A 1 100 ? 9.761 3.757 -9.895 1.00 92.06 100 ALA A C 1
ATOM 803 O O . ALA A 1 100 ? 9.651 3.828 -11.118 1.00 92.06 100 ALA A O 1
ATOM 804 N N . ASN A 1 101 ? 9.714 4.850 -9.127 1.00 93.12 101 ASN A N 1
ATOM 805 C CA . ASN A 1 101 ? 9.606 6.205 -9.678 1.00 93.12 101 ASN A CA 1
ATOM 806 C C . ASN A 1 101 ? 10.293 7.259 -8.786 1.00 93.12 101 ASN A C 1
ATOM 808 O O . ASN A 1 101 ? 10.989 6.939 -7.827 1.00 93.12 101 ASN A O 1
ATOM 812 N N . ARG A 1 102 ? 10.178 8.546 -9.138 1.00 93.94 102 ARG A N 1
ATOM 813 C CA . ARG A 1 102 ? 10.812 9.651 -8.390 1.00 93.94 102 ARG A CA 1
ATOM 814 C C . ARG A 1 102 ? 9.904 10.280 -7.322 1.00 93.94 102 ARG A C 1
ATOM 816 O O . ARG A 1 102 ? 10.352 11.208 -6.657 1.00 93.94 102 ARG A O 1
ATOM 823 N N . GLY A 1 103 ? 8.669 9.805 -7.177 1.00 94.38 103 GLY A N 1
ATOM 824 C CA . GLY A 1 103 ? 7.660 10.356 -6.277 1.00 94.38 103 GLY A CA 1
ATOM 825 C C . GLY A 1 103 ? 7.952 10.105 -4.796 1.00 94.38 103 GLY A C 1
ATOM 826 O O . GLY A 1 103 ? 8.702 9.195 -4.436 1.00 94.38 103 GLY A O 1
ATOM 827 N N . HIS A 1 104 ? 7.326 10.921 -3.943 1.00 94.88 104 HIS A N 1
ATOM 828 C CA . HIS A 1 104 ? 7.490 10.884 -2.487 1.00 94.88 104 HIS A CA 1
ATOM 829 C C . HIS A 1 104 ? 7.176 9.499 -1.911 1.00 94.88 104 HIS A C 1
ATOM 831 O O . HIS A 1 104 ? 8.035 8.876 -1.288 1.00 94.88 104 HIS A O 1
ATOM 837 N N . LYS A 1 105 ? 5.981 8.976 -2.211 1.00 95.62 105 LYS A N 1
ATOM 838 C CA . LYS A 1 105 ? 5.525 7.666 -1.736 1.00 95.62 105 LYS A CA 1
ATOM 839 C C . LYS A 1 105 ? 6.474 6.534 -2.108 1.00 95.62 105 LYS A C 1
ATOM 841 O O . LYS A 1 105 ? 6.777 5.703 -1.261 1.00 95.62 105 LYS A O 1
ATOM 846 N N . TYR A 1 106 ? 7.031 6.534 -3.324 1.00 96.12 106 TYR A N 1
ATOM 847 C CA . TYR A 1 106 ? 8.028 5.525 -3.681 1.00 96.12 106 TYR A CA 1
ATOM 848 C C . TYR A 1 106 ? 9.269 5.610 -2.794 1.00 96.12 106 TYR A C 1
ATOM 850 O O . TYR A 1 106 ? 9.705 4.604 -2.247 1.00 96.12 106 TYR A O 1
ATOM 858 N N . ARG A 1 107 ? 9.860 6.802 -2.664 1.00 95.00 107 ARG A N 1
ATOM 859 C CA . ARG A 1 107 ? 11.142 6.978 -1.969 1.00 95.00 107 ARG A CA 1
ATOM 860 C C . ARG A 1 107 ? 11.049 6.691 -0.475 1.00 95.00 107 ARG A C 1
ATOM 862 O O . ARG A 1 107 ? 11.979 6.088 0.054 1.00 95.00 107 ARG A O 1
ATOM 869 N N . ASN A 1 108 ? 9.953 7.112 0.150 1.00 94.19 108 ASN A N 1
ATOM 870 C CA . ASN A 1 108 ? 9.829 7.164 1.605 1.00 94.19 108 ASN A CA 1
ATOM 871 C C . ASN A 1 108 ? 8.972 6.032 2.185 1.00 94.19 108 ASN A C 1
ATOM 873 O O . ASN A 1 108 ? 9.156 5.689 3.344 1.00 94.19 108 ASN A O 1
ATOM 877 N N . VAL A 1 109 ? 8.094 5.415 1.386 1.00 94.88 109 VAL A N 1
ATOM 878 C CA . VAL A 1 109 ? 7.198 4.341 1.850 1.00 94.88 109 VAL A CA 1
ATOM 879 C C . VAL A 1 109 ? 7.460 3.046 1.080 1.00 94.88 109 VAL A C 1
ATOM 881 O O . VAL A 1 109 ? 7.941 2.070 1.647 1.00 94.88 109 VAL A O 1
ATOM 884 N N . ILE A 1 110 ? 7.229 3.027 -0.238 1.00 95.06 110 ILE A N 1
ATOM 885 C CA . ILE A 1 110 ? 7.267 1.779 -1.022 1.00 95.06 110 ILE A CA 1
ATOM 886 C C . ILE A 1 110 ? 8.668 1.169 -1.051 1.00 95.06 110 ILE A C 1
ATOM 888 O O . ILE A 1 110 ? 8.829 -0.021 -0.797 1.00 95.06 110 ILE A O 1
ATOM 892 N N . LYS A 1 111 ? 9.704 1.954 -1.363 1.00 92.00 111 LYS A N 1
ATOM 893 C CA . LYS A 1 111 ? 11.076 1.451 -1.482 1.00 92.00 111 LYS A CA 1
ATOM 894 C C . LYS A 1 111 ? 11.578 0.878 -0.148 1.00 92.00 111 LYS A C 1
ATOM 896 O O . LYS A 1 111 ? 12.059 -0.252 -0.182 1.00 92.00 111 LYS A O 1
ATOM 901 N N . PRO A 1 112 ? 11.461 1.563 1.007 1.00 90.94 112 PRO A N 1
ATOM 902 C CA . PRO A 1 112 ? 11.839 0.978 2.295 1.00 90.94 112 PRO A CA 1
ATOM 903 C C . PRO A 1 112 ? 11.099 -0.317 2.646 1.00 90.94 112 PRO A C 1
ATOM 905 O O . PRO A 1 112 ? 11.716 -1.217 3.206 1.00 90.94 112 PRO A O 1
ATOM 908 N N . LEU A 1 113 ? 9.814 -0.434 2.291 1.00 89.06 113 LEU A N 1
ATOM 909 C CA . LEU A 1 113 ? 9.006 -1.619 2.604 1.00 89.06 113 LEU A CA 1
ATOM 910 C C . LEU A 1 113 ? 9.265 -2.810 1.666 1.00 89.06 113 LEU A C 1
ATOM 912 O O . LEU A 1 113 ? 9.101 -3.957 2.074 1.00 89.06 113 LEU A O 1
ATOM 916 N N . THR A 1 114 ? 9.665 -2.550 0.418 1.00 83.44 114 THR A N 1
ATOM 917 C CA . THR A 1 114 ? 9.775 -3.579 -0.639 1.00 83.44 114 THR A CA 1
ATOM 918 C C . THR A 1 114 ? 11.209 -3.927 -1.021 1.00 83.44 114 THR A C 1
ATOM 920 O O . THR A 1 114 ? 11.442 -4.942 -1.676 1.00 83.44 114 THR A O 1
ATOM 923 N N . THR A 1 115 ? 12.189 -3.105 -0.637 1.00 77.75 115 THR A N 1
ATOM 924 C CA . THR A 1 115 ? 13.603 -3.411 -0.869 1.00 77.75 115 THR A CA 1
ATOM 925 C C . THR A 1 115 ? 14.245 -3.922 0.416 1.00 77.75 115 THR A C 1
ATOM 927 O O . THR A 1 115 ? 14.184 -3.236 1.436 1.00 77.75 115 THR A O 1
ATOM 930 N N . PRO A 1 116 ? 14.889 -5.102 0.398 1.00 63.53 116 PRO A N 1
ATOM 931 C CA . PRO A 1 116 ? 1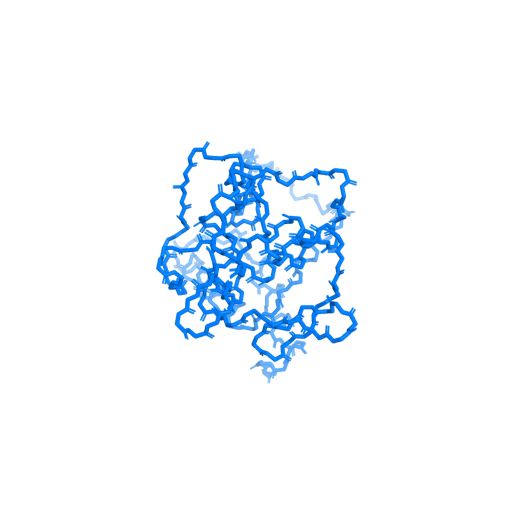5.601 -5.585 1.569 1.00 63.53 116 PRO A CA 1
ATOM 932 C C . PRO A 1 116 ? 16.698 -4.584 1.937 1.00 63.53 116 PRO A C 1
ATOM 934 O O . PRO A 1 116 ? 17.450 -4.115 1.071 1.00 63.53 116 PRO A O 1
ATOM 937 N N . LYS A 1 117 ? 16.799 -4.249 3.230 1.00 60.06 117 LYS A N 1
ATOM 938 C CA . LYS A 1 117 ? 17.904 -3.434 3.742 1.00 60.06 117 LYS A CA 1
ATOM 939 C C . LYS A 1 117 ? 19.205 -4.128 3.340 1.00 60.06 117 LYS A C 1
ATOM 941 O O . LYS A 1 117 ? 19.473 -5.254 3.753 1.00 60.06 117 LYS A O 1
ATOM 946 N N . LYS A 1 118 ? 20.025 -3.469 2.515 1.00 48.38 118 LYS A N 1
ATOM 947 C CA . LYS A 1 118 ? 21.373 -3.964 2.225 1.00 48.38 118 LYS A CA 1
ATOM 948 C C . LYS A 1 118 ? 22.135 -3.990 3.548 1.00 48.38 118 LYS A C 1
ATOM 950 O O . LYS A 1 118 ? 22.457 -2.926 4.075 1.00 48.38 118 LYS A O 1
ATOM 955 N N . LYS A 1 119 ? 22.447 -5.178 4.075 1.00 49.69 119 LYS A N 1
ATOM 956 C CA . LYS A 1 119 ? 23.513 -5.311 5.072 1.00 49.69 119 LYS A CA 1
ATOM 957 C C . LYS A 1 119 ? 24.780 -4.805 4.383 1.00 49.69 119 LYS A C 1
ATOM 959 O O . LYS A 1 119 ? 25.248 -5.407 3.420 1.00 49.69 119 LYS A O 1
ATOM 964 N N . SER A 1 120 ? 25.262 -3.633 4.790 1.00 44.25 120 SER A N 1
ATOM 965 C CA . SER A 1 120 ? 26.557 -3.134 4.337 1.00 44.25 120 SER A CA 1
ATOM 966 C C . SER A 1 120 ? 27.598 -4.152 4.791 1.00 44.25 120 SER A C 1
ATOM 968 O O . SER A 1 120 ? 27.791 -4.341 5.991 1.00 44.25 120 SER A O 1
ATOM 970 N N . GLY A 1 121 ? 28.202 -4.871 3.845 1.00 38.59 121 GLY A N 1
ATOM 971 C CA . GLY A 1 121 ? 29.264 -5.824 4.131 1.00 38.59 121 GLY A CA 1
ATOM 972 C C . GLY A 1 121 ? 30.503 -5.076 4.603 1.00 38.59 121 GLY A C 1
ATOM 973 O O . GLY A 1 121 ? 31.367 -4.736 3.802 1.00 38.59 121 GLY A O 1
ATOM 974 N N . LYS A 1 122 ? 30.600 -4.806 5.905 1.00 44.16 122 LYS A N 1
ATOM 975 C CA . LYS A 1 122 ? 31.891 -4.545 6.538 1.00 44.16 122 LYS A CA 1
ATOM 976 C C . LYS A 1 122 ? 32.565 -5.912 6.640 1.00 44.16 122 LYS A C 1
ATOM 978 O O . LYS A 1 122 ? 31.969 -6.827 7.202 1.00 44.16 122 LYS A O 1
ATOM 983 N N . GLY A 1 123 ? 33.724 -6.065 5.996 1.00 42.25 123 GLY A N 1
ATOM 984 C CA . GLY A 1 123 ? 34.440 -7.338 5.879 1.00 42.25 123 GLY A CA 1
ATOM 985 C C . GLY A 1 123 ? 34.460 -8.130 7.188 1.00 42.25 123 GLY A C 1
ATOM 986 O O . GLY A 1 123 ? 34.571 -7.552 8.268 1.00 42.25 123 GLY A O 1
ATOM 987 N N . VAL A 1 124 ? 34.308 -9.447 7.067 1.00 38.91 124 VAL A N 1
ATOM 988 C CA . VAL A 1 124 ? 34.172 -10.386 8.186 1.00 38.91 124 VAL A CA 1
ATOM 989 C C . VAL A 1 124 ? 35.350 -10.218 9.161 1.00 38.91 124 VAL A C 1
ATOM 991 O O . VAL A 1 124 ? 36.493 -10.453 8.756 1.00 38.91 124 VAL A O 1
ATOM 994 N N . PRO A 1 125 ? 35.134 -9.838 10.435 1.00 35.34 125 PRO A N 1
ATOM 995 C CA . PRO A 1 125 ? 36.169 -9.954 11.447 1.00 35.34 125 PRO A CA 1
ATOM 996 C C . PRO A 1 125 ? 36.470 -11.436 11.652 1.00 35.34 125 PRO A C 1
ATOM 998 O O . PRO A 1 125 ? 35.589 -12.245 11.944 1.00 35.34 125 PRO A O 1
ATOM 1001 N N . ARG A 1 126 ? 37.733 -11.798 11.459 1.00 36.62 126 ARG A N 1
ATOM 1002 C CA . ARG A 1 126 ? 38.254 -13.149 11.642 1.00 36.62 126 ARG A CA 1
ATOM 1003 C C . ARG A 1 126 ? 38.389 -13.432 13.145 1.00 36.62 126 ARG A C 1
ATOM 1005 O O . ARG A 1 126 ? 39.483 -13.357 13.680 1.00 36.62 126 ARG A O 1
ATOM 1012 N N . ALA A 1 127 ? 37.272 -13.683 13.819 1.00 29.53 127 ALA A N 1
ATOM 1013 C CA . ALA A 1 127 ? 37.177 -14.337 15.125 1.00 29.53 127 ALA A CA 1
ATOM 1014 C C . ALA A 1 127 ? 35.690 -14.540 15.441 1.00 29.53 127 ALA A C 1
ATOM 1016 O O . ALA A 1 127 ? 34.940 -13.576 15.571 1.00 29.53 127 ALA A O 1
ATOM 1017 N N . MET A 1 128 ? 35.261 -15.798 15.533 1.00 32.78 128 MET A N 1
ATOM 1018 C CA . MET A 1 128 ? 33.957 -16.156 16.081 1.00 32.78 128 MET A CA 1
ATOM 1019 C C . MET A 1 128 ? 33.926 -15.768 17.564 1.00 32.78 128 MET A C 1
ATOM 1021 O O . MET A 1 128 ? 34.528 -16.447 18.391 1.00 32.78 128 MET A O 1
ATOM 1025 N N . THR A 1 129 ? 33.208 -14.700 17.901 1.00 29.56 129 THR A N 1
ATOM 1026 C CA . THR A 1 129 ? 32.588 -14.547 19.219 1.00 29.56 129 THR A CA 1
ATOM 1027 C C . THR A 1 129 ? 31.083 -14.597 19.012 1.00 29.56 129 THR A C 1
ATOM 1029 O O . THR A 1 129 ? 30.523 -13.783 18.276 1.00 29.56 129 THR A O 1
ATOM 1032 N N . LEU A 1 130 ? 30.440 -15.604 19.610 1.00 41.00 130 LEU A N 1
ATOM 1033 C CA . LEU A 1 130 ? 28.990 -15.644 19.773 1.00 41.00 130 LEU A CA 1
ATOM 1034 C C . LEU A 1 130 ? 28.625 -14.412 20.606 1.00 41.00 130 LEU A C 1
ATOM 1036 O O . LEU A 1 130 ? 28.921 -14.369 21.795 1.00 41.00 130 LEU A O 1
ATOM 1040 N N . ASN A 1 131 ? 28.094 -13.375 19.963 1.00 35.25 131 ASN A N 1
ATOM 1041 C CA . ASN A 1 131 ? 27.534 -12.240 20.679 1.00 35.25 131 ASN A CA 1
ATOM 1042 C C . ASN A 1 131 ? 26.054 -12.539 20.902 1.00 35.25 131 ASN A C 1
ATOM 1044 O O . ASN A 1 131 ? 25.356 -12.854 19.936 1.00 35.25 131 ASN A O 1
ATOM 1048 N N . ASP A 1 132 ? 25.600 -12.375 22.144 1.00 40.81 132 ASP A N 1
ATOM 1049 C CA . ASP A 1 132 ? 24.205 -12.410 22.608 1.00 40.81 132 ASP A CA 1
ATOM 1050 C C . ASP A 1 132 ? 23.359 -11.254 22.024 1.00 40.81 132 ASP A C 1
ATOM 1052 O O . ASP A 1 132 ? 22.620 -10.553 22.714 1.00 40.81 132 ASP A O 1
ATOM 1056 N N . GLY A 1 133 ? 23.510 -10.991 20.727 1.00 39.75 133 GLY A N 1
ATOM 1057 C CA . GLY A 1 133 ? 22.699 -10.054 19.974 1.00 39.75 133 GLY A CA 1
ATOM 1058 C C . GLY A 1 133 ? 21.462 -10.786 19.491 1.00 39.75 133 GLY A C 1
ATOM 1059 O O . GLY A 1 133 ? 21.583 -11.694 18.673 1.00 39.75 133 GLY A O 1
ATOM 1060 N N . ALA A 1 134 ? 20.310 -10.388 20.030 1.00 37.03 134 ALA A N 1
ATOM 1061 C CA . ALA A 1 134 ? 18.976 -10.858 19.685 1.00 37.03 134 ALA A CA 1
ATOM 1062 C C . ALA A 1 134 ? 18.884 -11.376 18.241 1.00 37.03 134 ALA A C 1
ATOM 1064 O O . ALA A 1 134 ? 19.108 -10.629 17.284 1.00 37.03 134 ALA A O 1
ATOM 1065 N N . ILE A 1 135 ? 18.560 -12.663 18.109 1.00 44.56 135 ILE A N 1
ATOM 1066 C CA . ILE A 1 135 ? 18.156 -13.263 16.841 1.00 44.56 135 ILE A CA 1
ATOM 1067 C C . ILE A 1 135 ? 16.967 -12.429 16.358 1.00 44.56 135 ILE A C 1
ATOM 1069 O O . ILE A 1 135 ? 15.911 -12.425 16.987 1.00 44.56 135 ILE A O 1
ATOM 1073 N N . GLU A 1 136 ? 17.174 -11.640 15.304 1.00 39.16 136 GLU A N 1
ATOM 1074 C CA . GLU A 1 136 ? 16.115 -10.863 14.664 1.00 39.16 136 GLU A CA 1
ATOM 1075 C C . GLU A 1 136 ? 15.161 -11.876 14.025 1.00 39.16 136 GLU A C 1
ATOM 1077 O O . GLU A 1 136 ? 15.412 -12.374 12.930 1.00 39.16 136 GLU A O 1
ATOM 1082 N N . TYR A 1 137 ? 14.127 -12.257 14.776 1.00 37.09 137 TYR A N 1
ATOM 1083 C CA . TYR A 1 137 ? 13.086 -13.174 14.338 1.00 37.09 137 TYR A CA 1
ATOM 1084 C C . TYR A 1 137 ? 12.319 -12.491 13.203 1.00 37.09 137 TYR A C 1
ATOM 1086 O O . TYR A 1 137 ? 11.569 -11.537 13.425 1.00 37.09 137 TYR A O 1
ATOM 1094 N N . VAL A 1 138 ? 12.576 -12.913 11.967 1.00 48.88 138 VAL A N 1
ATOM 1095 C CA . VAL A 1 138 ? 11.829 -12.439 10.804 1.00 48.88 138 VAL A CA 1
ATOM 1096 C C . VAL A 1 138 ? 10.628 -13.359 10.670 1.00 48.88 138 VAL A C 1
ATOM 1098 O O . VAL A 1 138 ? 10.788 -14.512 10.305 1.00 48.88 138 VAL A O 1
ATOM 1101 N N . HIS A 1 139 ? 9.437 -12.860 10.994 1.00 43.44 139 HIS A N 1
ATOM 1102 C CA . HIS A 1 139 ? 8.207 -13.621 10.802 1.00 43.44 139 HIS A CA 1
ATOM 1103 C C . HIS A 1 139 ? 7.883 -13.651 9.301 1.00 43.44 139 HIS A C 1
ATOM 1105 O O . HIS A 1 139 ? 7.681 -12.595 8.694 1.00 43.44 139 HIS A O 1
ATOM 1111 N N . TRP A 1 140 ? 7.897 -14.839 8.696 1.00 55.19 140 TRP A N 1
ATOM 1112 C CA . TRP A 1 140 ? 7.510 -15.051 7.301 1.00 55.19 140 TRP A CA 1
ATOM 1113 C C . TRP A 1 140 ? 6.079 -15.599 7.250 1.00 55.19 140 TRP A C 1
ATOM 1115 O O . TRP A 1 140 ? 5.797 -16.635 7.847 1.00 55.19 140 TRP A O 1
ATOM 1125 N N . ASP A 1 141 ? 5.179 -14.894 6.559 1.00 47.19 141 ASP A N 1
ATOM 1126 C CA . ASP A 1 141 ? 3.739 -15.207 6.542 1.00 47.19 141 ASP A CA 1
ATOM 1127 C C . ASP A 1 141 ? 3.355 -16.320 5.536 1.00 47.19 141 ASP A C 1
ATOM 1129 O O . ASP A 1 141 ? 2.277 -16.901 5.650 1.00 47.19 141 ASP A O 1
ATOM 1133 N N . ASP A 1 142 ? 4.217 -16.647 4.557 1.00 62.25 142 ASP A N 1
ATOM 1134 C CA . ASP A 1 142 ? 3.979 -17.693 3.542 1.00 62.25 142 ASP A CA 1
ATOM 1135 C C . ASP A 1 142 ? 5.105 -18.752 3.527 1.00 62.25 142 ASP A C 1
ATOM 1137 O O . ASP A 1 142 ? 6.249 -18.447 3.163 1.00 62.25 142 ASP A O 1
ATOM 1141 N N . PRO A 1 143 ? 4.794 -20.027 3.826 1.00 64.25 143 PRO A N 1
ATOM 1142 C CA . PRO A 1 143 ? 5.729 -21.142 3.703 1.00 64.25 143 PRO A CA 1
ATOM 1143 C C . PRO A 1 143 ? 6.411 -21.294 2.336 1.00 64.25 143 PRO A C 1
ATOM 1145 O O . PRO A 1 143 ? 7.526 -21.814 2.256 1.00 64.25 143 PRO A O 1
ATOM 1148 N N . ASN A 1 144 ? 5.784 -20.854 1.241 1.00 70.56 144 ASN A N 1
ATOM 1149 C CA . ASN A 1 144 ? 6.391 -20.940 -0.089 1.00 70.56 144 ASN A CA 1
ATOM 1150 C C . ASN A 1 144 ? 7.595 -20.002 -0.240 1.00 70.56 144 ASN A C 1
ATOM 1152 O O . ASN A 1 144 ? 8.560 -20.361 -0.922 1.00 70.56 144 ASN A O 1
ATOM 1156 N N . GLU A 1 145 ? 7.584 -18.843 0.426 1.00 70.75 145 GLU A N 1
ATOM 1157 C CA . GLU A 1 145 ? 8.718 -17.910 0.425 1.00 70.75 145 GLU A CA 1
ATOM 1158 C C . GLU A 1 145 ? 9.931 -18.519 1.148 1.00 70.75 145 GLU A C 1
ATOM 1160 O O . GLU A 1 145 ? 11.065 -18.402 0.671 1.00 70.75 145 GLU A O 1
ATOM 1165 N N . LEU A 1 146 ? 9.692 -19.254 2.241 1.00 73.81 146 LEU A N 1
ATOM 1166 C CA . LEU A 1 146 ? 10.720 -20.013 2.960 1.00 73.81 146 LEU A CA 1
ATOM 1167 C C . LEU A 1 146 ? 11.342 -21.098 2.072 1.00 73.81 146 LEU A C 1
ATOM 1169 O O . LEU A 1 146 ? 12.568 -21.223 2.000 1.00 73.81 146 LEU A O 1
ATOM 1173 N N . VAL A 1 147 ? 10.519 -21.845 1.331 1.00 72.62 147 VAL A N 1
ATOM 1174 C CA . VAL A 1 147 ? 10.994 -22.876 0.392 1.00 72.62 147 VAL A CA 1
ATOM 1175 C C . VAL A 1 147 ? 11.817 -22.264 -0.746 1.00 72.62 147 VAL A C 1
ATOM 1177 O O . VAL A 1 147 ? 12.863 -22.807 -1.116 1.00 72.62 147 VAL A O 1
ATOM 1180 N N . GLU A 1 148 ? 11.390 -21.134 -1.313 1.00 75.44 148 GLU A N 1
ATOM 1181 C CA . GLU A 1 148 ? 12.129 -20.455 -2.383 1.00 75.44 148 GLU A CA 1
ATOM 1182 C C . GLU A 1 148 ? 13.465 -19.884 -1.884 1.00 75.44 148 GLU A C 1
ATOM 1184 O O . GLU A 1 148 ? 14.499 -20.033 -2.548 1.00 75.44 148 GLU A O 1
ATOM 1189 N N . ARG A 1 149 ? 13.483 -19.320 -0.671 1.00 82.19 149 ARG A N 1
ATOM 1190 C CA . ARG A 1 149 ? 14.712 -18.851 -0.026 1.00 82.19 149 ARG A CA 1
ATOM 1191 C C . ARG A 1 149 ? 15.674 -20.001 0.254 1.00 82.19 149 ARG A C 1
ATOM 1193 O O . ARG A 1 149 ? 16.857 -19.883 -0.068 1.00 82.19 149 ARG A O 1
ATOM 1200 N N . LEU A 1 150 ? 15.177 -21.122 0.777 1.00 83.31 150 LEU A N 1
ATOM 1201 C CA . LEU A 1 150 ? 15.985 -22.310 1.045 1.00 83.31 150 LEU A CA 1
ATOM 1202 C C . LEU A 1 150 ? 16.620 -22.864 -0.236 1.00 83.31 150 LEU A C 1
ATOM 1204 O O . LEU A 1 150 ? 17.811 -23.168 -0.240 1.00 83.31 150 LEU A O 1
ATOM 1208 N N . ARG A 1 151 ? 15.869 -22.920 -1.346 1.00 81.94 151 ARG A N 1
ATOM 1209 C CA . ARG A 1 151 ? 16.396 -23.329 -2.663 1.00 81.94 151 ARG A CA 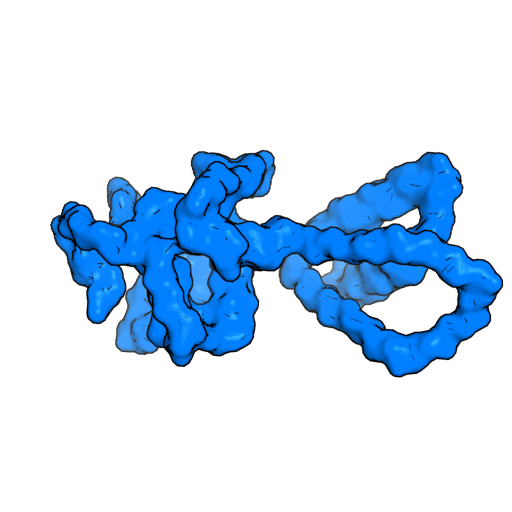1
ATOM 1210 C C . ARG A 1 151 ? 17.550 -22.443 -3.128 1.00 81.94 151 ARG A C 1
ATOM 1212 O O . ARG A 1 151 ? 18.545 -22.951 -3.642 1.00 81.94 151 ARG A O 1
ATOM 1219 N N . LEU A 1 152 ? 17.433 -21.127 -2.948 1.00 81.50 152 LEU A N 1
ATOM 1220 C CA . LEU A 1 152 ? 18.487 -20.186 -3.326 1.00 81.50 152 LEU A CA 1
ATOM 1221 C C . LEU A 1 152 ? 19.746 -20.364 -2.463 1.00 81.50 152 LEU A C 1
ATOM 1223 O O . LEU A 1 152 ? 20.864 -20.319 -2.983 1.00 81.50 152 LEU A O 1
ATOM 1227 N N . LEU A 1 153 ? 19.572 -20.575 -1.156 1.00 80.88 153 LEU A N 1
ATOM 1228 C CA . LEU A 1 153 ? 20.681 -20.814 -0.231 1.00 80.88 153 LEU A CA 1
ATOM 1229 C C . LEU A 1 153 ? 21.373 -22.156 -0.502 1.00 80.88 153 LEU A C 1
ATOM 1231 O O . LEU A 1 153 ? 22.601 -22.191 -0.529 1.00 80.88 153 LEU A O 1
ATOM 1235 N N . ASP A 1 154 ? 20.621 -23.221 -0.790 1.00 79.25 154 ASP A N 1
ATOM 1236 C CA . ASP A 1 154 ? 21.168 -24.528 -1.179 1.00 79.25 154 ASP A CA 1
ATOM 1237 C C . ASP A 1 154 ? 21.976 -24.436 -2.483 1.00 79.25 154 ASP A C 1
ATOM 1239 O O . ASP A 1 154 ? 23.096 -24.940 -2.563 1.00 79.25 154 ASP A O 1
ATOM 1243 N N . ALA A 1 155 ? 21.477 -23.705 -3.486 1.00 77.62 155 ALA A N 1
ATOM 1244 C CA . ALA A 1 155 ? 22.216 -23.460 -4.725 1.00 77.62 155 ALA A CA 1
ATOM 1245 C C . ALA A 1 155 ? 23.537 -22.702 -4.479 1.00 77.62 155 ALA A C 1
ATOM 1247 O O . ALA A 1 155 ? 24.574 -23.063 -5.038 1.00 77.62 155 ALA A O 1
ATOM 1248 N N . SER A 1 156 ? 23.517 -21.683 -3.610 1.00 76.00 156 SER A N 1
ATOM 1249 C CA . SER A 1 156 ? 24.717 -20.942 -3.186 1.00 76.00 156 SER A CA 1
ATOM 1250 C C . SER A 1 156 ? 25.707 -21.846 -2.440 1.00 76.00 156 SER A C 1
ATOM 1252 O O . SER A 1 156 ? 26.912 -21.817 -2.705 1.00 76.00 156 SER A O 1
ATOM 1254 N N . HIS A 1 157 ? 25.200 -22.708 -1.558 1.00 80.88 157 HIS A N 1
ATOM 1255 C CA . HIS A 1 157 ? 26.001 -23.661 -0.801 1.00 80.88 157 HIS A CA 1
ATOM 1256 C C . HIS A 1 157 ? 26.684 -24.688 -1.711 1.00 80.88 157 HIS A C 1
ATOM 1258 O O . HIS A 1 157 ? 27.898 -24.878 -1.626 1.00 80.88 157 HIS A O 1
ATOM 1264 N N . ARG A 1 158 ? 25.939 -25.276 -2.657 1.00 77.06 158 ARG A N 1
ATOM 1265 C CA . ARG A 1 158 ? 26.466 -26.200 -3.678 1.00 77.06 158 ARG A CA 1
ATOM 1266 C C . ARG A 1 158 ? 27.496 -25.551 -4.602 1.00 77.06 158 ARG A C 1
ATOM 1268 O O . ARG A 1 158 ? 28.375 -26.244 -5.103 1.00 77.06 158 ARG A O 1
ATOM 1275 N N . ALA A 1 159 ? 27.419 -24.236 -4.802 1.00 82.12 159 ALA A N 1
ATOM 1276 C CA . ALA A 1 159 ? 28.422 -23.460 -5.531 1.00 82.12 159 ALA A CA 1
ATOM 1277 C C . ALA A 1 159 ? 29.689 -23.147 -4.700 1.00 82.12 159 ALA A C 1
ATOM 1279 O O . ALA A 1 159 ? 30.576 -22.444 -5.182 1.00 82.12 159 ALA A O 1
ATOM 1280 N N . GLY A 1 160 ? 29.794 -23.663 -3.468 1.00 76.69 160 GLY A N 1
ATOM 1281 C CA . GLY A 1 160 ? 30.966 -23.537 -2.596 1.00 76.69 160 GLY A CA 1
ATOM 1282 C C . GLY A 1 160 ? 30.882 -22.418 -1.553 1.00 76.69 160 GLY A C 1
ATOM 1283 O O . GLY A 1 160 ? 31.871 -22.151 -0.872 1.00 76.69 160 GLY A O 1
ATOM 1284 N N . ASN A 1 161 ? 29.732 -21.753 -1.399 1.00 72.06 161 ASN A N 1
ATOM 1285 C CA . ASN A 1 161 ? 29.558 -20.677 -0.423 1.00 72.06 161 ASN A CA 1
ATOM 1286 C C . ASN A 1 161 ? 28.893 -21.179 0.873 1.00 72.06 161 ASN A C 1
ATOM 1288 O O . ASN A 1 161 ? 27.671 -21.241 0.996 1.00 72.06 161 ASN A O 1
ATOM 1292 N N . ALA A 1 162 ? 29.708 -21.507 1.877 1.00 70.00 162 ALA A N 1
ATOM 129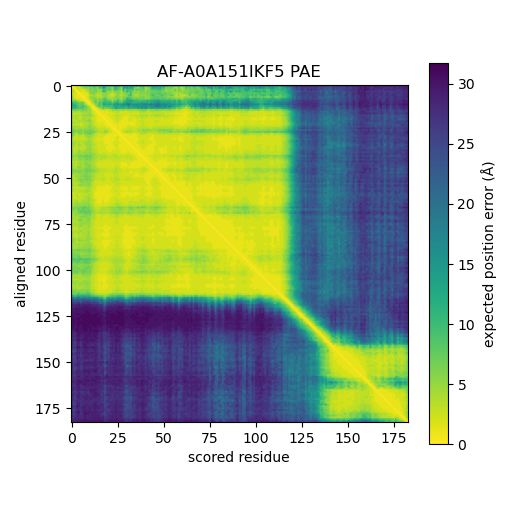3 C CA . ALA A 1 162 ? 29.245 -22.029 3.168 1.00 70.00 162 ALA A CA 1
ATOM 1294 C C . ALA A 1 162 ? 28.798 -20.952 4.182 1.00 70.00 162 ALA A C 1
ATOM 1296 O O . ALA A 1 162 ? 28.484 -21.278 5.324 1.00 70.00 162 ALA A O 1
ATOM 1297 N N . ALA A 1 163 ? 28.742 -19.672 3.796 1.00 73.31 163 ALA A N 1
ATOM 1298 C CA . ALA A 1 163 ? 28.463 -18.568 4.722 1.00 73.31 163 ALA A CA 1
ATOM 1299 C C . ALA A 1 163 ? 27.017 -18.527 5.268 1.00 73.31 163 ALA A C 1
ATOM 1301 O O . ALA A 1 163 ? 26.719 -17.714 6.140 1.00 73.31 163 ALA A O 1
ATOM 1302 N N . HIS A 1 164 ? 26.119 -19.377 4.762 1.00 71.06 164 HIS A N 1
ATOM 1303 C CA . HIS A 1 164 ? 24.672 -19.278 4.983 1.00 71.06 164 HIS A CA 1
ATOM 1304 C C . HIS A 1 164 ? 24.074 -20.373 5.885 1.00 71.06 164 HIS A C 1
ATOM 1306 O O . HIS A 1 164 ? 22.855 -20.483 5.977 1.00 71.06 164 HIS A O 1
ATOM 1312 N N . GLY A 1 165 ? 24.901 -21.171 6.571 1.00 72.25 165 GLY A N 1
ATOM 1313 C CA . GLY A 1 165 ? 24.431 -22.329 7.348 1.00 72.25 165 GLY A CA 1
ATOM 1314 C C . GLY A 1 165 ? 23.393 -21.998 8.429 1.00 72.25 165 GLY A C 1
ATOM 1315 O O . GLY A 1 165 ? 22.390 -22.694 8.547 1.00 72.25 165 GLY A O 1
ATOM 1316 N N . ASN A 1 166 ? 23.578 -20.899 9.166 1.00 72.00 166 ASN A N 1
ATOM 1317 C CA . ASN A 1 166 ? 22.655 -20.509 10.240 1.00 72.00 166 ASN A CA 1
ATOM 1318 C C . ASN A 1 166 ? 21.279 -20.072 9.706 1.00 72.00 166 ASN A C 1
ATOM 1320 O O . ASN A 1 166 ? 20.262 -20.349 10.330 1.00 72.00 166 ASN A O 1
ATOM 1324 N N . GLU A 1 167 ? 21.244 -19.414 8.543 1.00 71.50 167 GLU A N 1
ATOM 1325 C CA . GLU A 1 167 ? 19.993 -19.003 7.888 1.00 71.50 167 GLU A CA 1
ATOM 1326 C C . GLU A 1 167 ? 19.241 -20.225 7.345 1.00 71.50 167 GLU A C 1
ATOM 1328 O O . GLU A 1 167 ? 18.032 -20.328 7.519 1.00 71.50 167 GLU A O 1
ATOM 1333 N N . MET A 1 168 ? 19.962 -21.191 6.763 1.00 80.31 168 MET A N 1
ATOM 1334 C CA . MET A 1 168 ? 19.367 -22.453 6.312 1.00 80.31 168 MET A CA 1
ATOM 1335 C C . MET A 1 168 ? 18.741 -23.235 7.474 1.00 80.31 168 MET A C 1
ATOM 1337 O O . MET A 1 168 ? 17.622 -23.714 7.332 1.00 80.31 168 MET A O 1
ATOM 1341 N N . LEU A 1 169 ? 19.424 -23.328 8.623 1.00 78.50 169 LEU A N 1
ATOM 1342 C CA . LEU A 1 169 ? 18.891 -23.995 9.818 1.00 78.50 169 LEU A CA 1
ATOM 1343 C C . LEU A 1 169 ? 17.633 -23.300 10.362 1.00 78.50 169 LEU A C 1
ATOM 1345 O O . LEU A 1 169 ? 16.655 -23.981 10.647 1.00 78.50 169 LEU A O 1
ATOM 1349 N N . SER A 1 170 ? 17.631 -21.964 10.444 1.00 76.50 170 SER A N 1
ATOM 1350 C CA . SER A 1 170 ? 16.458 -21.190 10.889 1.00 76.50 170 SER A CA 1
ATOM 1351 C C . SER A 1 170 ? 15.235 -21.445 10.002 1.00 76.50 170 SER A C 1
ATOM 1353 O O . SER A 1 170 ? 14.149 -21.696 10.508 1.00 76.50 170 SER A O 1
ATOM 1355 N N . ILE A 1 171 ? 15.420 -21.447 8.676 1.00 74.88 171 ILE A N 1
ATOM 1356 C CA . ILE A 1 171 ? 14.335 -21.686 7.711 1.00 74.88 171 ILE A CA 1
ATOM 1357 C C . ILE A 1 171 ? 13.796 -23.120 7.811 1.00 74.88 171 ILE A C 1
ATOM 1359 O O . ILE A 1 171 ? 12.593 -23.338 7.701 1.00 74.88 171 ILE A O 1
ATOM 1363 N N . VAL A 1 172 ? 14.673 -24.110 8.002 1.00 78.88 172 VAL A N 1
ATOM 1364 C CA . VAL A 1 172 ? 14.257 -25.513 8.153 1.00 78.88 172 VAL A CA 1
ATOM 1365 C C . VAL A 1 172 ? 13.418 -25.708 9.417 1.00 78.88 172 VAL A C 1
ATOM 1367 O O . VAL A 1 172 ? 12.409 -26.407 9.358 1.00 78.88 172 VAL A O 1
ATOM 1370 N N . GLU A 1 173 ? 13.782 -25.075 10.533 1.00 76.94 173 GLU A N 1
ATOM 1371 C CA . GLU A 1 173 ? 12.977 -25.156 11.757 1.00 76.94 173 GLU A CA 1
ATOM 1372 C C . GLU A 1 173 ? 11.632 -24.428 11.622 1.00 76.94 173 GLU A C 1
ATOM 1374 O O . GLU A 1 173 ? 10.609 -24.984 12.009 1.00 76.94 173 GLU A O 1
ATOM 1379 N N . GLU A 1 174 ? 11.573 -23.269 10.962 1.00 69.06 174 GLU A N 1
ATOM 1380 C CA . GLU A 1 174 ? 10.289 -22.602 10.684 1.00 69.06 174 GLU A CA 1
ATOM 1381 C C . GLU A 1 174 ? 9.370 -23.442 9.778 1.00 69.06 174 GLU A C 1
ATOM 1383 O O . GLU A 1 174 ? 8.171 -23.561 10.030 1.00 69.06 174 GLU A O 1
ATOM 1388 N N . LEU A 1 175 ? 9.921 -24.097 8.749 1.00 78.38 175 LEU A N 1
ATOM 1389 C CA . LEU A 1 175 ? 9.154 -25.011 7.891 1.00 78.38 175 LEU A CA 1
ATOM 1390 C C . LEU A 1 175 ? 8.633 -26.236 8.659 1.00 78.38 175 LEU A C 1
ATOM 1392 O O . LEU A 1 175 ? 7.575 -26.776 8.316 1.00 78.38 175 LEU A O 1
ATOM 1396 N N . ARG A 1 176 ? 9.360 -26.679 9.690 1.00 78.69 176 ARG A N 1
ATOM 1397 C CA . ARG A 1 176 ? 8.930 -27.749 10.596 1.00 78.69 176 ARG A CA 1
ATOM 1398 C C . ARG A 1 176 ? 7.798 -27.274 11.506 1.00 78.69 176 ARG A C 1
ATOM 1400 O O . ARG A 1 176 ? 6.799 -27.979 11.625 1.00 78.69 176 ARG A O 1
ATOM 1407 N N . GLU A 1 177 ? 7.927 -26.097 12.117 1.00 69.50 177 GLU A N 1
ATOM 1408 C CA . GLU A 1 177 ? 6.886 -25.498 12.967 1.00 69.50 177 GLU A CA 1
ATOM 1409 C C . GLU A 1 177 ? 5.591 -25.236 12.187 1.00 69.50 177 GLU A C 1
ATOM 1411 O O . GLU A 1 177 ? 4.498 -25.486 12.694 1.00 69.50 177 GLU A O 1
ATOM 1416 N N . ALA A 1 178 ? 5.706 -24.833 10.919 1.00 68.38 178 ALA A N 1
ATOM 1417 C CA . ALA A 1 178 ? 4.576 -24.665 10.009 1.00 68.38 178 ALA A CA 1
ATOM 1418 C C . ALA A 1 178 ? 3.952 -25.996 9.530 1.00 68.38 178 ALA A C 1
ATOM 1420 O O . ALA A 1 178 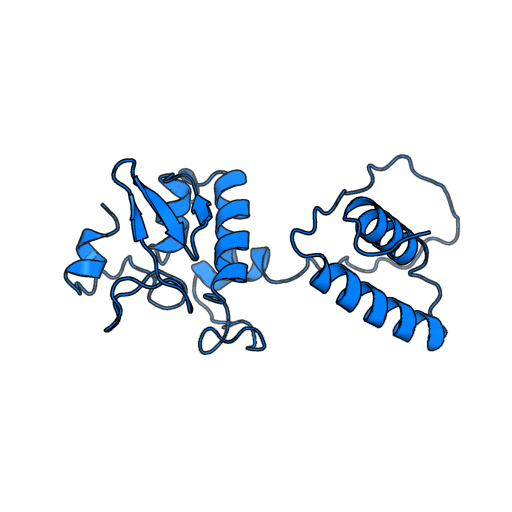? 2.960 -25.982 8.802 1.00 68.38 178 ALA A O 1
ATOM 1421 N N . GLY A 1 179 ? 4.525 -27.152 9.892 1.00 76.62 179 GLY A N 1
ATOM 1422 C CA . GLY A 1 179 ? 4.040 -28.476 9.486 1.00 76.62 179 GLY A CA 1
ATOM 1423 C C . GLY A 1 179 ? 4.225 -28.794 7.997 1.00 76.62 179 GLY A C 1
ATOM 1424 O O . GLY A 1 179 ? 3.592 -29.712 7.479 1.00 76.62 179 GLY A O 1
ATOM 1425 N N . VAL A 1 180 ? 5.074 -28.037 7.297 1.00 78.50 180 VAL A N 1
ATOM 1426 C CA . VAL A 1 180 ? 5.320 -28.165 5.849 1.00 78.50 180 VAL A CA 1
ATOM 1427 C C . VAL A 1 180 ? 6.266 -29.327 5.563 1.00 78.50 180 VAL A C 1
ATOM 1429 O O . VAL A 1 180 ? 6.137 -30.009 4.546 1.00 78.50 180 VAL A O 1
ATOM 1432 N N . ILE A 1 181 ? 7.215 -29.558 6.471 1.00 77.25 181 ILE A N 1
ATOM 1433 C CA . ILE A 1 181 ? 8.144 -30.684 6.426 1.00 77.25 181 ILE A CA 1
ATOM 1434 C C . ILE A 1 181 ? 8.046 -31.500 7.715 1.00 77.25 181 ILE A C 1
ATOM 1436 O O . ILE A 1 181 ? 7.935 -30.965 8.817 1.00 77.25 181 ILE A O 1
ATOM 1440 N N . ILE A 1 182 ? 8.083 -32.817 7.555 1.00 66.75 182 ILE A N 1
ATOM 1441 C CA . ILE A 1 182 ? 8.089 -33.805 8.636 1.00 66.75 182 ILE A CA 1
ATOM 1442 C C . ILE A 1 182 ? 9.511 -34.318 8.860 1.00 66.75 182 ILE A C 1
ATOM 1444 O O . ILE A 1 182 ? 10.350 -34.245 7.963 1.00 66.75 182 ILE A O 1
ATOM 1448 N N . ASN A 1 183 ? 9.767 -34.784 10.084 1.00 57.62 183 ASN A N 1
ATOM 1449 C CA . ASN A 1 183 ? 11.065 -35.302 10.521 1.00 57.62 183 ASN A CA 1
ATOM 1450 C C . ASN A 1 183 ? 11.461 -36.592 9.792 1.00 57.62 183 ASN A C 1
ATOM 1452 O O . ASN A 1 183 ? 10.553 -37.419 9.546 1.00 57.62 183 ASN A O 1
#

InterPro domains:
  IPR058520 Domain of unknown function DUF8207 [PF26634] (15-113)

Secondary structure (DSSP, 8-state):
--HHHHHTT---TTB-SSSS-EEETTEEEETTEEEEE-TTS-EEETTEEE---HHHHHHHHBSS--GGG--HHHHHHHHHHHHHH-TTBGGG-TTSPB---SSHHIIIIIHHHHSPP--------SS-------------S-HHHHHHHHHHHHHHHHTT-GGGHHHHHHHHHHHHHTTSS--

Sequence (183 aa):
MYLEPVLRGLNDSGMDRVYGAYLDKDGLMLGSKRFDVDNEDNIIIDGVRHAGTPGLYELIFKRIPDDTLQTEQDMREYKSLLQATNAHRHKHHPLGRVLANRGHKYRNVIKPLTTPKKKSGKGVPRAMTLNDGAIEYVHWDDPNELVERLRLLDASHRAGNAAHGNEMLSIVEELREAGVIIN

pLDDT: mean 79.66, std 17.91, range [29.53, 97.06]

Organism: NCBI:txid456900

Foldseek 3Di:
DQVVCQVVVPPPVFWDPQQAWHQDPVGIAGAQWHWDADPQRWTATPNDTHDNFPQLSQLRTGQARDPVRHDPVSLVVNLVSCQSRVSQFVSSDNPGDGPADDGPCRVPRVCVSPPPDPPPCPDDDPDDDPDPDDPPDDDDPDLVVLVVVLVVVVVCVVVPDPPCVVVNVSSVVVCVVVVVDDD

Radius of gyration: 19.84 Å; Cα contacts (8 Å, |Δi|>4): 194; chains: 1; bounding box: 58×52×36 Å

Solvent-accessible surface area (backbone atoms only — not comparable to full-atom values): 10997 Å² total; per-residue (Å²): 126,82,60,60,47,51,77,68,66,50,86,54,86,59,51,18,87,76,61,19,53,43,74,52,100,87,41,44,24,34,46,68,32,57,47,44,67,51,99,81,52,27,37,34,45,91,88,45,80,41,83,55,42,71,24,39,52,32,62,38,39,30,35,72,50,64,69,92,56,47,48,75,64,32,55,52,51,49,42,50,49,36,61,79,20,16,22,53,17,43,92,28,32,86,90,33,58,70,63,79,65,92,49,62,41,38,66,73,48,49,43,64,70,71,46,78,81,76,77,77,81,70,77,80,74,94,65,95,68,93,66,96,63,77,80,81,79,77,87,75,94,49,72,65,58,51,53,54,50,45,52,53,50,50,54,43,36,77,72,70,46,73,90,51,58,70,60,51,52,54,47,52,51,52,36,38,76,71,65,76,49,81,135

Mean predicted aligned error: 14.38 Å